Protein AF-A0A6J1QP53-F1 (afdb_monomer_lite)

Organism: NCBI:txid300111

Sequence (333 aa):
GIHPYILDTYQPPIEVSEWYGCRYDCPARYQLRVKLFRNDNKMIDEFLFRDVLEGEKQNQWLKITHVFKNYGPGLRRITFEHSGKDRSFWAGHYGSKMAGACVCVKSPKHMMGQFSATPSSSRVMFDEEDNNGLVLCDKYLPVEVLIEIFCHVDCKTLLRCQLVCKRWKMLMNHVWHKKTEWTLGKPFPWNDKMPWTVYYLACTKKPYERNLVKNHSGDEKSFRHWDISYNGGHRWTVEKPPAGMPELPQTEPLFKDRQTCFATSYEHCTKVQVIILTDEGIHPYILDTYQPPIEVSEWYGCRYDCPARYQLRVKLFRNDNKMIDEFLFRDVL

Radius of gyration: 33.4 Å; chains: 1; bounding box: 61×79×81 Å

InterPro domains:
  IPR001810 F-box domain [PF12937] (141-178)
  IPR001810 F-box domain [PS50181] (141-179)
  IPR001810 F-box domain [SM00256] (141-180)
  IPR007397 F-box associated (FBA) domain [PF04300] (1-105)
  IPR007397 F-box associated (FBA) domain [PF04300] (203-331)
  IPR007397 F-box associated (FBA) domain [PS51114] (1-107)
  IPR007397 F-box associated (FBA) domain [PS51114] (199-333)
  IPR007397 F-box associated (FBA) domain [SM01198] (1-107)
  IPR007397 F-box associated (FBA) domain [SM01198] (196-333)
  IPR008979 Galactose-binding-like domain superfamily [SSF49785] (1-105)
  IPR008979 Galactose-binding-like domain superfamily [SSF49785] (202-327)
  IPR036047 F-box-like domain superfamily [SSF81383] (140-230)
  IPR039752 F-box only protein [PTHR12125] (140-328)

Secondary structure (DSSP, 8-state):
---HHIIIII---EEEEEEEE-BTTB-EEEEEEEEEE-TTS-EEEEEEEEEEE-GGGTTSEEEEEEEE----TT--EEEEEEEEEESS--SSS-S-EEEEEEEEEPPPP--------PPP-S-PPP-SSS-TTTEETTEE--HHHHHHHHHTS-HHHHHHHTTT-HHHHHHHHHHHHHHHHHHHTS-----TT--HHHHHHHHHH--SSS---TTSSSTTSS-TT-EEEEE-TT--EEESSPTTSPPP-TTSTTTTT---EEE--SS-EEEE----TTTTT--HHHHHHT-------------TTS--EEEEEEEEE-TTS-EEEEEEEEEE-

Structure (mmCIF, N/CA/C/O backbone):
data_AF-A0A6J1QP53-F1
#
_entry.id   AF-A0A6J1QP53-F1
#
loop_
_atom_site.group_PDB
_atom_site.id
_atom_site.type_symbol
_atom_site.label_atom_id
_atom_site.label_alt_id
_atom_site.label_comp_id
_atom_site.label_asym_id
_atom_site.label_entity_id
_atom_site.label_seq_id
_atom_site.pdbx_PDB_ins_code
_atom_site.Cartn_x
_atom_site.Cartn_y
_atom_site.Cartn_z
_atom_site.occupancy
_atom_site.B_iso_or_equiv
_atom_site.auth_seq_id
_atom_site.auth_comp_id
_atom_site.auth_asym_id
_atom_site.auth_atom_id
_atom_site.pdbx_PDB_model_num
ATOM 1 N N . GLY A 1 1 ? -17.255 8.459 16.653 1.00 60.94 1 GLY A N 1
ATOM 2 C CA . GLY A 1 1 ? -17.271 8.712 18.113 1.00 60.94 1 GLY A CA 1
ATOM 3 C C . GLY A 1 1 ? -16.834 7.461 18.857 1.00 60.94 1 GLY A C 1
ATOM 4 O O . GLY A 1 1 ? -16.742 6.417 18.227 1.00 60.94 1 GLY A O 1
ATOM 5 N N . ILE A 1 2 ? -16.545 7.545 20.159 1.00 77.44 2 ILE A N 1
ATOM 6 C CA . ILE A 1 2 ? -16.184 6.370 20.977 1.00 77.44 2 ILE A CA 1
ATOM 7 C C . ILE A 1 2 ? -17.445 5.530 21.220 1.00 77.44 2 ILE A C 1
ATOM 9 O O . ILE A 1 2 ? -18.465 6.071 21.643 1.00 77.44 2 ILE A O 1
ATOM 13 N N . HIS A 1 3 ? -17.388 4.225 20.943 1.00 81.62 3 HIS A N 1
ATOM 14 C CA . HIS A 1 3 ? -18.541 3.337 21.103 1.00 81.62 3 HIS A CA 1
ATOM 15 C C . HIS A 1 3 ? -18.950 3.213 22.591 1.00 81.62 3 HIS A C 1
ATOM 17 O O . HIS A 1 3 ? -18.063 3.027 23.431 1.00 81.62 3 HIS A O 1
ATOM 23 N N . PRO A 1 4 ? -20.256 3.247 22.942 1.00 82.94 4 PRO A N 1
ATOM 24 C CA . PRO A 1 4 ? -20.738 3.155 24.327 1.00 82.94 4 PRO A CA 1
ATOM 25 C C . PRO A 1 4 ? -20.169 1.978 25.127 1.00 82.94 4 PRO A C 1
ATOM 27 O O . PRO A 1 4 ? -19.767 2.155 26.270 1.00 82.94 4 PRO A O 1
ATOM 30 N N . TYR A 1 5 ? -20.040 0.808 24.494 1.00 79.81 5 TYR A N 1
ATOM 31 C CA . TYR A 1 5 ? -19.421 -0.381 25.098 1.00 79.81 5 TYR A CA 1
ATOM 32 C C . TYR A 1 5 ? -18.002 -0.118 25.629 1.00 79.81 5 TYR A C 1
ATOM 34 O O . TYR A 1 5 ? -17.637 -0.598 26.695 1.00 79.81 5 TYR A O 1
ATOM 42 N N . ILE A 1 6 ? -17.198 0.683 24.920 1.00 81.75 6 ILE A N 1
ATOM 43 C CA . ILE A 1 6 ? -15.835 0.998 25.364 1.00 81.75 6 ILE A CA 1
ATOM 44 C C . ILE A 1 6 ? -15.878 1.828 26.652 1.00 81.75 6 ILE A C 1
ATOM 46 O O . ILE A 1 6 ? -15.157 1.526 27.603 1.00 81.75 6 ILE A O 1
ATOM 50 N N . LEU A 1 7 ? -16.746 2.845 26.693 1.00 87.69 7 LEU A N 1
ATOM 51 C CA . LEU A 1 7 ? -16.926 3.708 27.863 1.00 87.69 7 LEU A CA 1
ATOM 52 C C . LEU A 1 7 ? -17.508 2.945 29.058 1.00 87.69 7 LEU A C 1
ATOM 54 O O . LEU A 1 7 ? -17.081 3.175 30.183 1.00 87.69 7 LEU A O 1
ATOM 58 N N . ASP A 1 8 ? -18.438 2.021 28.822 1.00 87.44 8 ASP A N 1
ATOM 59 C CA . ASP A 1 8 ? -19.153 1.320 29.889 1.00 87.44 8 ASP A CA 1
ATOM 60 C C . ASP A 1 8 ? -18.352 0.144 30.469 1.00 87.44 8 ASP A C 1
ATOM 62 O O . ASP A 1 8 ? -18.322 -0.048 31.688 1.00 87.44 8 ASP A O 1
ATOM 66 N N . THR A 1 9 ? -17.673 -0.622 29.610 1.00 81.31 9 THR A N 1
ATOM 67 C CA . THR A 1 9 ? -16.974 -1.857 29.994 1.00 81.31 9 THR A CA 1
ATOM 68 C C . THR A 1 9 ? -15.526 -1.611 30.393 1.00 81.31 9 THR A C 1
ATOM 70 O O . THR A 1 9 ? -15.064 -2.158 31.391 1.00 81.31 9 THR A O 1
ATOM 73 N N . TYR A 1 10 ? -14.790 -0.806 29.622 1.00 82.75 10 TYR A N 1
ATOM 74 C CA . TYR A 1 10 ? -13.358 -0.592 29.864 1.00 82.75 10 TYR A CA 1
ATOM 75 C C . TYR A 1 10 ? -13.080 0.669 30.679 1.00 82.75 10 TYR A C 1
ATOM 77 O O . TYR A 1 10 ? -11.992 0.780 31.239 1.00 82.75 10 TYR A O 1
ATOM 85 N N . GLN A 1 11 ? -14.037 1.604 30.726 1.00 88.81 11 GLN A N 1
ATOM 86 C CA . GLN A 1 11 ? -13.966 2.862 31.476 1.00 88.81 11 GLN A CA 1
ATOM 87 C C . GLN A 1 11 ? -12.596 3.561 31.336 1.00 88.81 11 GLN A C 1
ATOM 89 O O . GLN A 1 11 ? -11.907 3.789 32.337 1.00 88.81 11 GLN A O 1
ATOM 94 N N . PRO A 1 12 ? -12.159 3.876 30.093 1.00 90.38 12 PRO A N 1
ATOM 95 C CA . PRO A 1 12 ? -10.869 4.513 29.844 1.00 90.38 12 PRO A CA 1
ATOM 96 C C . PRO A 1 12 ? -10.712 5.795 30.674 1.00 90.38 12 PRO A C 1
ATOM 98 O O . PRO A 1 12 ? -11.677 6.561 30.753 1.00 90.38 12 PRO A O 1
ATOM 101 N N . PRO A 1 13 ? -9.526 6.072 31.254 1.00 93.69 13 PRO A N 1
ATOM 102 C CA . PRO A 1 13 ? -9.298 7.289 32.026 1.00 93.69 13 PRO A CA 1
ATOM 103 C C . PRO A 1 13 ? -9.586 8.549 31.208 1.00 93.69 13 PRO A C 1
ATOM 105 O O . PRO A 1 13 ? -9.189 8.639 30.046 1.00 93.69 13 PRO A O 1
ATOM 108 N N . ILE A 1 14 ? -10.220 9.542 31.827 1.00 95.94 14 ILE A N 1
ATOM 109 C CA . ILE A 1 14 ? -10.536 10.823 31.185 1.00 95.94 14 ILE A CA 1
ATOM 110 C C . ILE A 1 14 ? -9.703 11.898 31.858 1.00 95.94 14 ILE A C 1
ATOM 112 O O . ILE A 1 14 ? -9.978 12.282 32.991 1.00 95.94 14 ILE A O 1
ATOM 116 N N . GLU A 1 15 ? -8.668 12.360 31.167 1.00 97.12 15 GLU A N 1
ATOM 117 C CA . GLU A 1 15 ? -7.826 13.460 31.621 1.00 97.12 15 GLU A CA 1
ATOM 118 C C . GLU A 1 15 ? -8.443 14.792 31.200 1.00 97.12 15 GLU A C 1
ATOM 120 O O . GLU A 1 15 ? -8.805 14.977 30.039 1.00 97.12 15 GLU A O 1
ATOM 125 N N . VAL A 1 16 ? -8.533 15.728 32.136 1.00 98.00 16 VAL A N 1
ATOM 126 C CA . VAL A 1 16 ? -8.936 17.107 31.883 1.00 98.00 16 VAL A CA 1
ATOM 127 C C . VAL A 1 16 ? -7.855 18.060 32.354 1.00 98.00 16 VAL A C 1
ATOM 129 O O . VAL A 1 16 ? -7.220 17.824 33.383 1.00 98.00 16 VAL A O 1
ATOM 132 N N . SER A 1 17 ? -7.628 19.134 31.606 1.00 97.94 17 SER A N 1
ATOM 133 C CA . SER A 1 17 ? -6.640 20.139 31.986 1.00 97.94 17 SER A CA 1
ATOM 134 C C . SER A 1 17 ? -6.938 21.514 31.420 1.00 97.94 17 SER A C 1
ATOM 136 O O . SER A 1 17 ? -7.577 21.622 30.378 1.00 97.94 17 SER A O 1
ATOM 138 N N . GLU A 1 18 ? -6.394 22.546 32.054 1.00 98.31 18 GLU A N 1
ATOM 139 C CA . GLU A 1 18 ? -6.399 23.916 31.544 1.00 98.31 18 GLU A CA 1
ATOM 140 C C . GLU A 1 18 ? -5.192 24.692 32.086 1.00 98.31 18 GLU A C 1
ATOM 142 O O . GLU A 1 18 ? -4.722 24.433 33.197 1.00 98.31 18 GLU A O 1
ATOM 147 N N . TRP A 1 19 ? -4.687 25.637 31.294 1.00 98.38 19 TRP A N 1
ATOM 148 C CA . TRP A 1 19 ? -3.764 26.664 31.761 1.00 98.38 19 TRP A CA 1
ATOM 149 C C . TRP A 1 19 ? -4.539 27.910 32.173 1.00 98.38 19 TRP A C 1
ATOM 151 O O . TRP A 1 19 ? -5.408 28.376 31.438 1.00 98.38 19 TRP A O 1
ATOM 161 N N . TYR A 1 20 ? -4.204 28.476 33.325 1.00 98.38 20 TYR A N 1
ATOM 162 C CA . TYR A 1 20 ? -4.854 29.658 33.873 1.00 98.38 20 TYR A CA 1
ATOM 163 C C . TYR A 1 20 ? -3.831 30.615 34.492 1.00 98.38 20 TYR A C 1
ATOM 165 O O . TYR A 1 20 ? -2.753 30.204 34.910 1.00 98.38 20 TYR A O 1
ATOM 173 N N . GLY A 1 21 ? -4.143 31.905 34.537 1.00 97.44 21 GLY A N 1
ATOM 174 C CA . GLY A 1 21 ? -3.241 32.918 35.084 1.00 97.44 21 GLY A CA 1
ATOM 175 C C . GLY A 1 21 ? -3.914 34.275 35.230 1.00 97.44 21 GLY A C 1
ATOM 176 O O . GLY A 1 21 ? -5.091 34.438 34.913 1.00 97.44 21 GLY A O 1
ATOM 177 N N . CYS A 1 22 ? -3.188 35.271 35.725 1.00 96.94 22 CYS A N 1
ATOM 178 C CA . CYS A 1 22 ? -3.663 36.654 35.778 1.00 96.94 22 CYS A CA 1
ATOM 179 C C . CYS A 1 22 ? -2.511 37.632 35.540 1.00 96.94 22 CYS A C 1
ATOM 181 O O . CYS A 1 22 ? -1.354 37.239 35.376 1.00 96.94 22 CYS A O 1
ATOM 183 N N . ARG A 1 23 ? -2.835 38.922 35.473 1.00 94.75 23 ARG A N 1
ATOM 184 C CA . ARG A 1 23 ? -1.844 39.978 35.259 1.00 94.75 23 ARG A CA 1
ATOM 185 C C . ARG A 1 23 ? -1.051 40.264 36.537 1.00 94.75 23 ARG A C 1
ATOM 187 O O . ARG A 1 23 ? -1.541 40.051 37.645 1.00 94.75 23 ARG A O 1
ATOM 194 N N . TYR A 1 24 ? 0.151 40.813 36.374 1.00 94.06 24 TYR A N 1
ATOM 195 C CA . TYR A 1 24 ? 0.988 41.270 37.492 1.00 94.06 24 TYR A CA 1
ATOM 196 C C . TYR A 1 24 ? 0.319 42.361 38.347 1.00 94.06 24 TYR A C 1
ATOM 198 O O . TYR A 1 24 ? 0.582 42.451 39.538 1.00 94.06 24 TYR A O 1
ATOM 206 N N . ASP A 1 25 ? -0.549 43.179 37.751 1.00 92.38 25 ASP A N 1
ATOM 207 C CA . ASP A 1 25 ? -1.153 44.368 38.362 1.00 92.38 25 ASP A CA 1
ATOM 208 C C . ASP A 1 25 ? -2.601 44.171 38.829 1.00 92.38 25 ASP A C 1
ATOM 210 O O . ASP A 1 25 ? -3.172 45.075 39.431 1.00 92.38 25 ASP A O 1
ATOM 214 N N . CYS A 1 26 ? -3.214 43.010 38.575 1.00 93.00 26 CYS A N 1
ATOM 215 C CA . CYS A 1 26 ? -4.594 42.743 38.973 1.00 93.00 26 CYS A CA 1
ATOM 216 C C . CYS A 1 26 ? -4.764 41.290 39.447 1.00 93.00 26 CYS A C 1
ATOM 218 O O . CYS A 1 26 ? -4.717 40.364 38.626 1.00 93.00 26 CYS A O 1
ATOM 220 N N . PRO A 1 27 ? -4.970 41.068 40.759 1.00 95.81 27 PRO A N 1
ATOM 221 C CA . PRO A 1 27 ? -5.293 39.755 41.289 1.00 95.81 27 PRO A CA 1
ATOM 222 C C . PRO A 1 27 ? -6.636 39.261 40.744 1.00 95.81 27 PRO A C 1
ATOM 224 O O . PRO A 1 27 ? -7.555 40.042 40.486 1.00 95.81 27 PRO A O 1
ATOM 227 N N . ALA A 1 28 ? -6.792 37.947 40.617 1.00 97.00 28 ALA A N 1
ATOM 228 C CA . ALA A 1 28 ? -8.011 37.349 40.077 1.00 97.00 28 ALA A CA 1
ATOM 229 C C . ALA A 1 28 ? -8.418 36.081 40.833 1.00 97.00 28 ALA A C 1
ATOM 231 O O . ALA A 1 28 ? -7.636 35.482 41.567 1.00 97.00 28 ALA A O 1
ATOM 232 N N . ARG A 1 29 ? -9.666 35.660 40.654 1.00 97.25 29 ARG A N 1
ATOM 233 C CA . ARG A 1 29 ? -10.154 34.328 41.013 1.00 97.25 29 ARG A CA 1
ATOM 234 C C . ARG A 1 29 ? -10.327 33.516 39.746 1.00 97.25 29 ARG A C 1
ATOM 236 O O . ARG A 1 29 ? -10.836 34.043 38.761 1.00 97.25 29 ARG A O 1
ATOM 243 N N . TYR A 1 30 ? -9.956 32.248 39.818 1.00 98.06 30 TYR A N 1
ATOM 244 C CA . TYR A 1 30 ? -10.178 31.256 38.779 1.00 98.06 30 TYR A CA 1
ATOM 245 C C . TYR A 1 30 ? -10.959 30.075 39.360 1.00 98.06 30 TYR A C 1
ATOM 247 O O . TYR A 1 30 ? -10.752 29.682 40.511 1.00 98.06 30 TYR A O 1
ATOM 255 N N . GLN A 1 31 ? -11.862 29.507 38.569 1.00 98.38 31 GLN A N 1
ATOM 256 C CA . GLN A 1 31 ? -12.585 28.288 38.902 1.00 98.38 31 GLN A CA 1
ATOM 257 C C . GLN A 1 31 ? -12.684 27.397 37.667 1.00 98.38 31 GLN A C 1
ATOM 259 O O . GLN A 1 31 ? -13.065 27.870 36.599 1.00 98.38 31 GLN A O 1
ATOM 264 N N . LEU A 1 32 ? -12.434 26.102 37.855 1.00 98.44 32 LEU A N 1
ATOM 265 C CA . LEU A 1 32 ? -12.721 25.046 36.890 1.00 98.44 32 LEU A CA 1
ATOM 266 C C . LEU A 1 32 ? -13.683 24.039 37.510 1.00 98.44 32 LEU A C 1
ATOM 268 O O . LEU A 1 32 ? -13.477 23.569 38.626 1.00 98.44 32 LEU A O 1
ATOM 272 N N . ARG A 1 33 ? -14.719 23.678 36.768 1.00 98.50 33 ARG A N 1
ATOM 273 C CA . ARG A 1 33 ? -15.709 22.677 37.132 1.00 98.50 33 ARG A CA 1
ATOM 274 C C . ARG A 1 33 ? -15.921 21.739 35.953 1.00 98.50 33 ARG A C 1
ATOM 276 O O . ARG A 1 33 ? -16.325 22.164 34.875 1.00 98.50 33 ARG A O 1
ATOM 283 N N . VAL A 1 34 ? -15.686 20.451 36.164 1.00 98.44 34 VAL A N 1
ATOM 284 C CA . VAL A 1 34 ? -15.926 19.405 35.170 1.00 98.44 34 VAL A CA 1
ATOM 285 C C . VAL A 1 34 ? -16.891 18.384 35.746 1.00 98.44 34 VAL A C 1
ATOM 287 O O . VAL A 1 34 ? -16.673 17.899 36.849 1.00 98.44 34 VAL A O 1
ATOM 290 N N . LYS A 1 35 ? -17.953 18.043 35.015 1.00 98.06 35 LYS A N 1
ATOM 291 C CA . LYS A 1 35 ? -18.946 17.053 35.457 1.00 98.06 35 LYS A CA 1
ATOM 292 C C . LYS A 1 35 ? -19.160 15.982 34.405 1.00 98.06 35 LYS A C 1
ATOM 294 O O . LYS A 1 35 ? -19.225 16.278 33.211 1.00 98.06 35 LYS A O 1
ATOM 299 N N . LEU A 1 36 ? -19.312 14.751 34.872 1.00 97.44 36 LEU A N 1
ATOM 300 C CA . LEU A 1 36 ? -19.636 13.574 34.081 1.00 97.44 36 LEU A CA 1
ATOM 301 C C . LEU A 1 36 ? -21.139 13.293 34.172 1.00 97.44 36 LEU A C 1
ATOM 303 O O . LEU A 1 36 ? -21.711 13.339 35.258 1.00 97.44 36 LEU A O 1
ATOM 307 N N . PHE A 1 37 ? -21.784 12.980 33.050 1.00 95.94 37 PHE A N 1
ATOM 308 C CA . PHE A 1 37 ? -23.228 12.755 32.976 1.00 95.94 37 PHE A CA 1
ATOM 309 C C . PHE A 1 37 ? -23.596 11.514 32.172 1.00 95.94 37 PHE A C 1
ATOM 311 O O . PHE A 1 37 ? -22.969 11.179 31.160 1.00 95.94 37 PHE A O 1
ATOM 318 N N . ARG A 1 38 ? -24.697 10.895 32.593 1.00 92.81 38 ARG A N 1
ATOM 319 C CA . ARG A 1 38 ? -25.441 9.894 31.833 1.00 92.81 38 ARG A CA 1
ATOM 320 C C . ARG A 1 38 ? -26.326 10.525 30.756 1.00 92.81 38 ARG A C 1
ATOM 322 O O . ARG A 1 38 ? -26.485 11.745 30.697 1.00 92.81 38 ARG A O 1
ATOM 329 N N . ASN A 1 39 ? -26.903 9.680 29.897 1.00 87.25 39 ASN A N 1
ATOM 330 C CA . ASN A 1 39 ? -27.812 10.120 28.829 1.00 87.25 39 ASN A CA 1
ATOM 331 C C . ASN A 1 39 ? -29.103 10.764 29.365 1.00 87.25 39 ASN A C 1
ATOM 333 O O . ASN A 1 39 ? -29.653 11.664 28.747 1.00 87.25 39 ASN A O 1
ATOM 337 N N . ASP A 1 40 ? -29.560 10.321 30.536 1.00 89.06 40 ASP A N 1
ATOM 338 C CA . ASP A 1 40 ? -30.740 10.817 31.257 1.00 89.06 40 ASP A CA 1
ATOM 339 C C . ASP A 1 40 ? -30.464 12.109 32.054 1.00 89.06 40 ASP A C 1
ATOM 341 O O . ASP A 1 40 ? -31.247 12.491 32.919 1.00 89.06 40 ASP A O 1
ATOM 345 N N . ASN A 1 41 ? -29.340 12.786 31.789 1.00 87.31 41 ASN A N 1
ATOM 346 C CA . ASN A 1 41 ? -28.849 13.951 32.530 1.00 87.31 41 ASN A CA 1
ATOM 347 C C . ASN A 1 41 ? -28.492 13.690 34.003 1.00 87.31 41 ASN A C 1
ATOM 349 O O . ASN A 1 41 ? -28.203 14.648 34.724 1.00 87.31 41 ASN A O 1
ATOM 353 N N . LYS A 1 42 ? -28.430 12.434 34.462 1.00 93.06 42 LYS A N 1
ATOM 354 C CA . LYS A 1 42 ? -27.973 12.126 35.820 1.00 93.06 42 LYS A CA 1
ATOM 355 C C . LYS A 1 42 ? -26.458 12.301 35.931 1.00 93.06 42 LYS A C 1
ATOM 357 O O . LYS A 1 42 ? -25.696 11.729 35.148 1.00 93.06 42 LYS A O 1
ATOM 362 N N . MET A 1 43 ? -26.020 13.099 36.903 1.00 95.62 43 MET A N 1
ATOM 363 C CA . MET A 1 43 ? -24.598 13.315 37.181 1.00 95.62 43 MET A CA 1
ATOM 364 C C . MET A 1 43 ? -23.961 12.035 37.738 1.00 95.62 43 MET A C 1
ATOM 366 O O . MET A 1 43 ? -24.559 11.351 38.569 1.00 95.62 43 MET A O 1
ATOM 370 N N . ILE A 1 44 ? -22.764 11.720 37.250 1.00 95.75 44 ILE A N 1
ATOM 371 C CA . ILE A 1 44 ? -21.946 10.570 37.647 1.00 95.75 44 ILE A CA 1
ATOM 372 C C . ILE A 1 44 ? -20.866 11.015 38.633 1.00 95.75 44 ILE A C 1
ATOM 374 O O . ILE A 1 44 ? -20.735 10.421 39.696 1.00 95.75 44 ILE A O 1
ATOM 378 N N . ASP A 1 45 ? -20.108 12.052 38.269 1.00 96.38 45 ASP A N 1
ATOM 379 C CA . ASP A 1 45 ? -18.958 12.541 39.032 1.00 96.38 45 ASP A CA 1
ATOM 380 C C . ASP A 1 45 ? -18.727 14.040 38.759 1.00 96.38 45 ASP A C 1
ATOM 382 O O . ASP A 1 45 ? -19.159 14.559 37.722 1.00 96.38 45 ASP A O 1
ATOM 386 N N . GLU A 1 46 ? -18.051 14.733 39.677 1.00 97.56 46 GLU A N 1
ATOM 387 C CA . GLU A 1 46 ? -17.701 16.153 39.587 1.00 97.56 46 GLU A CA 1
ATOM 388 C C . GLU A 1 46 ? -16.271 16.409 40.078 1.00 97.56 46 GLU A C 1
ATOM 390 O O . GLU A 1 46 ? -15.886 16.046 41.186 1.00 97.56 46 GLU A O 1
ATOM 395 N N . PHE A 1 47 ? -15.517 17.160 39.279 1.00 98.00 47 PHE A N 1
ATOM 396 C CA . PHE A 1 47 ? -14.282 17.805 39.691 1.00 98.00 47 PHE A CA 1
ATOM 397 C C . PHE A 1 47 ? -14.492 19.316 39.778 1.00 98.00 47 PHE A C 1
ATOM 399 O O . PHE A 1 47 ? -14.889 19.948 38.799 1.00 98.00 47 PHE A O 1
ATOM 406 N N . LEU A 1 48 ? -14.199 19.906 40.936 1.00 97.81 48 LEU A N 1
ATOM 407 C CA . LEU A 1 48 ? -14.306 21.342 41.177 1.00 97.81 48 LEU A CA 1
ATOM 408 C C . LEU A 1 48 ? -13.004 21.870 41.775 1.00 97.81 48 LEU A C 1
ATOM 410 O O . LEU A 1 48 ? -12.607 21.488 42.873 1.00 97.81 48 LEU A O 1
ATOM 414 N N . PHE A 1 49 ? -12.378 22.799 41.066 1.00 98.12 49 PHE A N 1
ATOM 415 C CA . PHE A 1 49 ? -11.148 23.464 41.455 1.00 98.12 49 PHE A CA 1
ATOM 416 C C . PHE A 1 49 ? -11.360 24.976 41.505 1.00 98.12 49 PHE A C 1
ATOM 418 O O . PHE A 1 49 ? -12.020 25.554 40.642 1.00 98.12 49 PHE A O 1
ATOM 425 N N . ARG A 1 50 ? -10.800 25.624 42.527 1.00 98.19 50 ARG A N 1
ATOM 426 C CA . ARG A 1 50 ? -10.820 27.078 42.696 1.00 98.19 50 ARG A CA 1
ATOM 427 C C . ARG A 1 50 ? -9.448 27.544 43.124 1.00 98.19 50 ARG A C 1
ATOM 429 O O . ARG A 1 50 ? -8.852 26.937 44.009 1.00 98.19 50 ARG A O 1
ATOM 436 N N . ASP A 1 51 ? -9.003 28.647 42.545 1.00 97.56 51 ASP A N 1
ATOM 437 C CA . ASP A 1 51 ? -7.750 29.274 42.927 1.00 97.56 51 ASP A CA 1
ATOM 438 C C . ASP A 1 51 ? -7.882 30.796 42.989 1.00 97.56 51 ASP A C 1
ATOM 440 O O . ASP A 1 51 ? -8.675 31.422 42.276 1.00 97.56 51 ASP A O 1
ATOM 444 N N . VAL A 1 52 ? -7.085 31.388 43.870 1.00 97.56 52 VAL A N 1
ATOM 445 C CA . VAL A 1 52 ? -6.941 32.829 44.028 1.00 97.56 52 VAL A CA 1
ATOM 446 C C . VAL A 1 52 ? -5.539 33.197 43.560 1.00 97.56 52 VAL A C 1
ATOM 448 O O . VAL A 1 52 ? -4.543 32.772 44.139 1.00 97.56 52 VAL A O 1
ATOM 451 N N . LEU A 1 53 ? -5.474 33.978 42.487 1.00 96.62 53 LEU A N 1
ATOM 452 C CA . LEU A 1 53 ? -4.248 34.404 41.830 1.00 96.62 53 LEU A CA 1
ATOM 453 C C . LEU A 1 53 ? -3.818 35.763 42.391 1.00 96.62 53 LEU A C 1
ATOM 455 O O . LEU A 1 53 ? -4.276 36.805 41.922 1.00 96.62 53 LEU A O 1
ATOM 459 N N . GLU A 1 54 ? -2.989 35.740 43.429 1.00 95.44 54 GLU A N 1
ATOM 460 C CA . GLU A 1 54 ? -2.493 36.919 44.145 1.00 95.44 54 GLU A CA 1
ATOM 461 C C . GLU A 1 54 ? -1.032 36.698 44.567 1.00 95.44 54 GLU A C 1
ATOM 463 O O . GLU A 1 54 ? -0.607 35.555 44.762 1.00 95.44 54 GLU A O 1
ATOM 468 N N . GLY A 1 55 ? -0.257 37.780 44.671 1.00 94.50 55 GLY A N 1
ATOM 469 C CA . GLY A 1 55 ? 1.155 37.716 45.044 1.00 94.50 55 GLY A CA 1
ATOM 470 C C . GLY A 1 55 ? 1.975 36.942 44.014 1.00 94.50 55 GLY A C 1
ATOM 471 O O . GLY A 1 55 ? 1.916 37.227 42.819 1.00 94.50 55 GLY A O 1
ATOM 472 N N . GLU A 1 56 ? 2.704 35.922 44.468 1.00 94.06 56 GLU A N 1
ATOM 473 C CA . GLU A 1 56 ? 3.597 35.121 43.622 1.00 94.06 56 GLU A CA 1
ATOM 474 C C . GLU A 1 56 ? 2.874 34.422 42.465 1.00 94.06 56 GLU A C 1
ATOM 476 O O . GLU A 1 56 ? 3.495 34.137 41.450 1.00 94.06 56 GLU A O 1
ATOM 481 N N . LYS A 1 57 ? 1.558 34.177 42.569 1.00 94.75 57 LYS A N 1
ATOM 482 C CA . LYS A 1 57 ? 0.745 33.557 41.505 1.00 94.75 57 LYS A CA 1
ATOM 483 C C . LYS A 1 57 ? 0.417 34.494 40.339 1.00 94.75 57 LYS A C 1
ATOM 485 O O . LYS A 1 57 ? -0.103 34.039 39.320 1.00 94.75 57 LYS A O 1
ATOM 490 N N . GLN A 1 58 ? 0.676 35.791 40.483 1.00 95.75 58 GLN A N 1
ATOM 491 C CA . GLN A 1 58 ? 0.407 36.770 39.437 1.00 95.75 58 GLN A CA 1
ATOM 492 C C . GLN A 1 58 ? 1.471 36.723 38.339 1.00 95.75 58 GLN A C 1
ATOM 494 O O . GLN A 1 58 ? 2.619 36.365 38.574 1.00 95.75 58 GLN A O 1
ATOM 499 N N . ASN A 1 59 ? 1.087 37.119 37.124 1.00 95.56 59 ASN A N 1
ATOM 500 C CA . ASN A 1 59 ? 1.979 37.178 35.962 1.00 95.56 59 ASN A CA 1
ATOM 501 C C . ASN A 1 59 ? 2.632 35.847 35.561 1.00 95.56 59 ASN A C 1
ATOM 503 O O . ASN A 1 59 ? 3.665 35.839 34.894 1.00 95.56 59 ASN A O 1
ATOM 507 N N . GLN A 1 60 ? 2.025 34.726 35.939 1.00 95.19 60 GLN A N 1
ATOM 508 C CA . GLN A 1 60 ? 2.454 33.401 35.518 1.00 95.19 60 GLN A CA 1
ATOM 509 C C . GLN A 1 60 ? 1.274 32.549 35.052 1.00 95.19 60 GLN A C 1
ATOM 511 O O . GLN A 1 60 ? 0.121 32.786 35.420 1.00 95.19 60 GLN A O 1
ATOM 516 N N . TRP A 1 61 ? 1.584 31.556 34.220 1.00 97.62 61 TRP A N 1
ATOM 517 C CA . TRP A 1 61 ? 0.648 30.520 33.806 1.00 97.62 61 TRP A CA 1
ATOM 518 C C . TRP A 1 61 ? 0.786 29.310 34.725 1.00 97.62 61 TRP A C 1
ATOM 520 O O . TRP A 1 61 ? 1.847 28.698 34.813 1.00 97.62 61 TRP A O 1
ATOM 530 N N . LEU A 1 62 ? -0.311 28.944 35.371 1.00 97.38 62 LEU A N 1
ATOM 531 C CA . LEU A 1 62 ? -0.461 27.733 36.161 1.00 97.38 62 LEU A CA 1
ATOM 532 C C . LEU A 1 62 ? -1.246 26.705 35.348 1.00 97.38 62 LEU A C 1
ATOM 534 O O . LEU A 1 62 ? -2.064 27.068 34.504 1.00 97.38 62 LEU A O 1
ATOM 538 N N . LYS A 1 63 ? -1.019 25.416 35.600 1.00 97.88 63 LYS A N 1
ATOM 539 C CA . LYS A 1 63 ? -1.758 24.334 34.942 1.00 97.88 63 LYS A CA 1
ATOM 540 C C . LYS A 1 63 ? -2.529 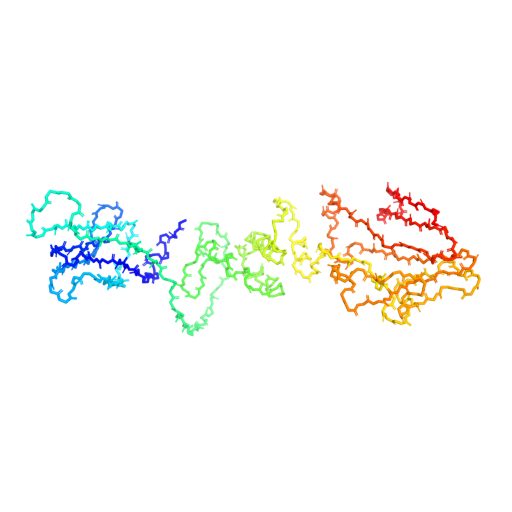23.528 35.971 1.00 97.88 63 LYS A C 1
ATOM 542 O O . LYS A 1 63 ? -1.937 23.014 36.916 1.00 97.88 63 LYS A O 1
ATOM 547 N N . ILE A 1 64 ? -3.827 23.357 35.747 1.00 97.62 64 ILE A N 1
ATOM 548 C CA . ILE A 1 64 ? -4.644 22.392 36.481 1.00 97.62 64 ILE A CA 1
ATOM 549 C C . ILE A 1 64 ? -4.823 21.132 35.637 1.00 97.62 64 ILE A C 1
ATOM 551 O O . ILE A 1 64 ? -5.021 21.208 34.424 1.00 97.62 64 ILE A O 1
ATOM 555 N N . THR A 1 65 ? -4.739 19.966 36.276 1.00 97.25 65 THR A N 1
ATOM 556 C CA . THR A 1 65 ? -4.993 18.664 35.647 1.00 97.25 65 THR A CA 1
ATOM 557 C C . THR A 1 65 ? -5.799 17.779 36.591 1.00 97.25 65 THR A C 1
ATOM 559 O O . THR A 1 65 ? -5.580 17.816 37.802 1.00 97.25 65 THR A O 1
ATOM 562 N N . HIS A 1 66 ? -6.706 16.974 36.049 1.00 97.56 66 HIS A N 1
ATOM 563 C CA . HIS A 1 66 ? -7.459 15.967 36.790 1.00 97.56 66 HIS A CA 1
ATOM 564 C C . HIS A 1 66 ? -7.726 14.747 35.903 1.00 97.56 66 HIS A C 1
ATOM 566 O O . HIS A 1 66 ? -7.775 14.869 34.682 1.00 97.56 66 HIS A O 1
ATOM 572 N N . VAL A 1 67 ? -7.884 13.562 36.499 1.00 96.81 67 VAL A N 1
ATOM 573 C CA . VAL A 1 67 ? -8.165 12.327 35.756 1.00 96.81 67 VAL A CA 1
ATOM 574 C C . VAL A 1 67 ? -9.321 11.582 36.408 1.00 96.81 67 VAL A C 1
ATOM 576 O O . VAL A 1 67 ? -9.159 11.042 37.500 1.00 96.81 67 VAL A O 1
ATOM 579 N N . PHE A 1 68 ? -10.440 11.467 35.696 1.00 96.62 68 PH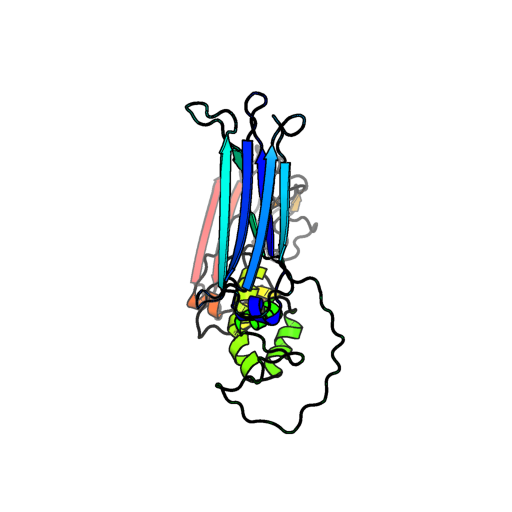E A N 1
ATOM 580 C CA . PHE A 1 68 ? -11.542 10.597 36.095 1.00 96.62 68 PHE A CA 1
ATOM 581 C C . PHE A 1 68 ? -11.209 9.144 35.747 1.00 96.62 68 PHE A C 1
ATOM 583 O O . PHE A 1 68 ? -10.784 8.838 34.627 1.00 96.62 68 PHE A O 1
ATOM 590 N N . LYS A 1 69 ? -11.409 8.238 36.702 1.00 93.19 69 LYS A N 1
ATOM 591 C CA . LYS A 1 69 ? -11.230 6.787 36.550 1.00 93.19 69 LYS A CA 1
ATOM 592 C C . LYS A 1 69 ? -12.374 6.081 37.259 1.00 93.19 69 LYS A C 1
ATOM 594 O O . LYS A 1 69 ? -12.898 6.620 38.224 1.00 93.19 69 LYS A O 1
ATOM 599 N N . ASN A 1 70 ? -12.709 4.869 36.819 1.00 90.50 70 ASN A N 1
ATOM 600 C CA . ASN A 1 70 ? -13.725 4.032 37.468 1.00 90.50 70 ASN A CA 1
ATOM 601 C C . ASN A 1 70 ? -15.074 4.759 37.660 1.00 90.50 70 ASN A C 1
ATOM 603 O O . ASN A 1 70 ? -15.734 4.594 38.682 1.00 90.50 70 ASN A O 1
ATOM 607 N N . TYR A 1 71 ? -15.473 5.580 36.683 1.00 92.75 71 TYR A N 1
ATOM 608 C CA . TYR A 1 71 ? -16.695 6.393 36.736 1.00 92.75 71 TYR A CA 1
ATOM 609 C C . TYR A 1 71 ? -17.987 5.568 36.579 1.00 92.75 71 TYR A C 1
ATOM 611 O O . TYR A 1 71 ? -19.088 6.101 36.681 1.00 92.75 71 TYR A O 1
ATOM 619 N N . GLY A 1 72 ? -17.884 4.261 36.342 1.00 90.62 72 GLY A N 1
ATOM 620 C CA . GLY A 1 72 ? -19.020 3.369 36.146 1.00 90.62 72 GLY A CA 1
ATOM 621 C C . GLY A 1 72 ? -19.656 3.484 34.754 1.00 90.62 72 GLY A C 1
ATOM 622 O O . GLY A 1 72 ? -19.361 4.398 33.983 1.00 90.62 72 GLY A O 1
ATOM 623 N N . PRO A 1 73 ? -20.548 2.549 34.397 1.00 90.38 73 PRO A N 1
ATOM 624 C CA . PRO A 1 73 ? -21.201 2.564 33.098 1.00 90.38 73 PRO A CA 1
ATOM 625 C C . PRO A 1 73 ? -22.198 3.721 32.966 1.00 90.38 73 PRO A C 1
ATOM 627 O O . PRO A 1 73 ? -22.777 4.212 33.943 1.00 90.38 73 PRO A O 1
ATOM 630 N N . GLY A 1 74 ? -22.452 4.104 31.718 1.00 92.62 74 GLY A N 1
ATOM 631 C CA . GLY A 1 74 ? -23.476 5.063 31.331 1.00 92.62 74 GLY A CA 1
ATOM 632 C C . GLY A 1 74 ? -22.958 6.467 31.041 1.00 92.62 74 GLY A C 1
ATOM 633 O O . GLY A 1 74 ? -23.779 7.328 30.751 1.00 92.62 74 GLY A O 1
ATOM 634 N N . LEU A 1 75 ? -21.647 6.727 31.079 1.00 94.62 75 LEU A N 1
ATOM 635 C CA . LEU A 1 75 ? -21.090 8.036 30.720 1.00 94.62 75 LEU A CA 1
ATOM 636 C C . LEU A 1 75 ? -21.393 8.387 29.257 1.00 94.62 75 LEU A C 1
ATOM 638 O O . LEU A 1 75 ? -20.986 7.665 28.347 1.00 94.62 75 LEU A O 1
ATOM 642 N N . ARG A 1 76 ? -22.076 9.512 29.018 1.00 94.12 76 ARG A N 1
ATOM 643 C CA . ARG A 1 76 ? -22.420 9.996 27.666 1.00 94.12 76 ARG A CA 1
ATOM 644 C C . ARG A 1 76 ? -22.092 11.462 27.422 1.00 94.12 76 ARG A C 1
ATOM 646 O O . ARG A 1 76 ? -21.919 11.846 26.270 1.00 94.12 76 ARG A O 1
ATOM 653 N N . ARG A 1 77 ? -21.987 12.278 28.472 1.00 94.62 77 ARG A N 1
ATOM 654 C CA . ARG A 1 77 ? -21.703 13.709 28.335 1.00 94.62 77 ARG A CA 1
ATOM 655 C C . ARG A 1 77 ? -20.738 14.192 29.408 1.00 94.62 77 ARG A C 1
ATOM 657 O O . ARG A 1 77 ? -20.781 13.736 30.545 1.00 94.62 77 ARG A O 1
ATOM 664 N N . ILE A 1 78 ? -19.900 15.150 29.029 1.00 96.69 78 ILE A N 1
ATOM 665 C CA . ILE A 1 78 ? -18.998 15.875 29.921 1.00 96.69 78 ILE A CA 1
ATOM 666 C C . ILE A 1 78 ? -19.339 17.357 29.797 1.00 96.69 78 ILE A C 1
ATOM 668 O O . ILE A 1 78 ? -19.496 17.852 28.683 1.00 96.69 78 ILE A O 1
ATOM 672 N N . THR A 1 79 ? -19.461 18.064 30.916 1.00 97.50 79 THR A N 1
ATOM 673 C CA . THR A 1 79 ? -19.505 19.533 30.915 1.00 97.50 79 THR A CA 1
ATOM 674 C C . THR A 1 79 ? -18.186 20.066 31.440 1.00 97.50 79 THR A C 1
ATOM 676 O O . THR A 1 79 ? -17.744 19.621 32.497 1.00 97.50 79 THR A O 1
ATOM 679 N N . PHE A 1 80 ? -17.593 21.019 30.729 1.00 98.19 80 PHE A N 1
ATOM 680 C CA . PHE A 1 80 ? -16.363 21.704 31.113 1.00 98.19 80 PHE A CA 1
ATOM 681 C C . PHE A 1 80 ? -16.687 23.190 31.290 1.00 98.19 80 PHE A C 1
ATOM 683 O O . PHE A 1 80 ? -16.993 23.878 30.322 1.00 98.19 80 PHE A O 1
ATOM 690 N N . GLU A 1 81 ? -16.682 23.664 32.531 1.00 98.12 81 GLU A N 1
ATOM 691 C CA . GLU A 1 81 ? -17.061 25.023 32.914 1.00 98.12 81 GLU A CA 1
ATOM 692 C C . GLU A 1 81 ? -15.868 25.690 33.596 1.00 98.12 81 GLU A C 1
ATOM 694 O O . GLU A 1 81 ? -15.475 25.300 34.693 1.00 98.12 81 GLU A O 1
ATOM 699 N N . HIS A 1 82 ? -15.304 26.716 32.968 1.00 96.75 82 HIS A N 1
ATOM 700 C CA . HIS A 1 82 ? -14.337 27.599 33.610 1.00 96.75 82 HIS A CA 1
ATOM 701 C C . HIS A 1 82 ? -14.957 28.966 33.898 1.00 96.75 82 HIS A C 1
ATOM 703 O O . HIS A 1 82 ? -15.897 29.403 33.237 1.00 96.75 82 HIS A O 1
ATOM 709 N N . SER A 1 83 ? -14.460 29.661 34.910 1.00 97.00 83 SER A N 1
ATOM 710 C CA . SER A 1 83 ? -14.889 31.027 35.193 1.00 97.00 83 SER A CA 1
ATOM 711 C C . SER A 1 83 ? -13.790 31.808 35.886 1.00 97.00 83 SER A C 1
ATOM 713 O O . SER A 1 83 ? -12.900 31.252 36.532 1.00 97.00 83 SER A O 1
ATOM 715 N N . GLY A 1 84 ? -13.867 33.121 35.715 1.00 96.12 84 GLY A N 1
ATOM 716 C CA . GLY A 1 84 ? -12.882 34.064 36.193 1.00 96.12 84 GLY A CA 1
ATOM 717 C C . GLY A 1 84 ? -13.537 35.320 36.725 1.00 96.12 84 GLY A C 1
ATOM 718 O O . GLY A 1 84 ? -14.596 35.722 36.245 1.00 96.12 84 GLY A O 1
ATOM 719 N N . LYS A 1 85 ? -12.902 35.957 37.705 1.00 95.38 85 LYS A N 1
ATOM 720 C CA . LYS A 1 85 ? -13.299 37.291 38.163 1.00 95.38 85 LYS A CA 1
ATOM 721 C C . LYS A 1 85 ? -12.073 38.067 38.614 1.00 95.38 85 LYS A C 1
ATOM 723 O O . LYS A 1 85 ? -11.262 37.528 39.365 1.00 95.38 85 LYS A O 1
ATOM 728 N N . ASP A 1 86 ? -11.927 39.305 38.167 1.00 95.44 86 ASP A N 1
ATOM 729 C CA . ASP A 1 86 ? -10.917 40.202 38.718 1.00 95.44 86 ASP A CA 1
ATOM 730 C C . ASP A 1 86 ? -11.248 40.547 40.179 1.00 95.44 86 ASP A C 1
ATOM 732 O O . ASP A 1 86 ? -12.393 40.435 40.630 1.00 95.44 86 ASP A O 1
ATOM 736 N N . ARG A 1 87 ? -10.229 40.912 40.955 1.00 93.19 87 ARG A N 1
ATOM 737 C CA . ARG A 1 87 ? -10.403 41.287 42.365 1.00 93.19 87 ARG A CA 1
ATOM 738 C C . ARG A 1 87 ? -10.306 42.788 42.611 1.00 93.19 87 ARG A C 1
ATOM 740 O O . ARG A 1 87 ? -10.681 43.217 43.698 1.00 93.19 87 ARG A O 1
ATOM 747 N N . SER A 1 88 ? -9.848 43.555 41.623 1.00 89.75 88 SER A N 1
ATOM 748 C CA . SER A 1 88 ? -9.705 45.014 41.714 1.00 89.75 88 SER A CA 1
ATOM 749 C C . SER A 1 88 ? -10.928 45.787 41.203 1.00 89.75 88 SER A C 1
ATOM 751 O O . SER A 1 88 ? -10.995 46.997 41.396 1.00 89.75 88 SER A O 1
ATOM 753 N N . PHE A 1 89 ? -11.901 45.105 40.589 1.00 88.38 89 PHE A N 1
ATOM 754 C CA . PHE A 1 89 ? -13.125 45.667 40.003 1.00 88.38 89 PHE A CA 1
ATOM 755 C C . PHE A 1 89 ? -12.846 46.733 38.936 1.00 88.38 89 PHE A C 1
ATOM 757 O O . PHE A 1 89 ? -13.547 47.740 38.833 1.00 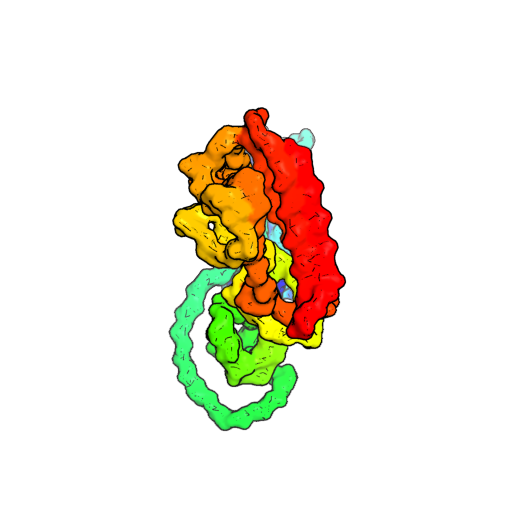88.38 89 PHE A O 1
ATOM 764 N N . TRP A 1 90 ? -11.789 46.526 38.151 1.00 87.12 90 TRP A N 1
ATOM 765 C CA . TRP A 1 90 ? -11.370 47.472 37.120 1.00 87.12 90 TRP A CA 1
ATOM 766 C C . TRP A 1 90 ? -12.200 47.304 35.851 1.00 87.12 90 TRP A C 1
ATOM 768 O O . TRP A 1 90 ? -12.418 46.191 35.373 1.00 87.12 90 TRP A O 1
ATOM 778 N N . ALA A 1 91 ? -12.628 48.425 35.269 1.00 87.12 91 ALA A N 1
ATOM 779 C CA . ALA A 1 91 ? -13.346 48.423 34.002 1.00 87.12 91 ALA A CA 1
ATOM 780 C C . ALA A 1 91 ? -12.451 47.871 32.878 1.00 87.12 91 ALA A C 1
ATOM 782 O O . ALA A 1 91 ? -11.419 48.458 32.567 1.00 87.12 91 ALA A O 1
ATOM 783 N N . GLY A 1 92 ? -12.849 46.749 32.267 1.00 91.00 92 GLY A N 1
ATOM 784 C CA . GLY A 1 92 ? -12.142 46.094 31.160 1.00 91.00 92 GLY A CA 1
ATOM 785 C C . GLY A 1 92 ? -11.958 44.586 31.369 1.00 91.00 92 GLY A C 1
ATOM 786 O O . GLY A 1 92 ? -12.686 43.953 32.128 1.00 91.00 92 GLY A O 1
ATOM 787 N N . HIS A 1 93 ? -10.970 43.990 30.693 1.00 90.81 93 HIS A N 1
ATOM 788 C CA . HIS A 1 93 ? -10.713 42.539 30.704 1.00 90.81 93 HIS A CA 1
ATOM 789 C C . HIS A 1 93 ? -9.547 42.160 31.636 1.00 90.81 93 HIS A C 1
ATOM 791 O O . HIS A 1 93 ? -8.506 41.672 31.192 1.00 90.81 93 HIS A O 1
ATOM 797 N N . TYR A 1 94 ? -9.707 42.419 32.936 1.00 91.94 94 TYR A N 1
ATOM 798 C CA . TYR A 1 94 ? -8.646 42.253 33.945 1.00 91.94 94 TYR A CA 1
ATOM 799 C C . TYR A 1 94 ? -8.758 40.977 34.796 1.00 91.94 94 TYR A C 1
ATOM 801 O O . TYR A 1 94 ? -7.930 40.761 35.678 1.00 91.94 94 TYR A O 1
ATOM 809 N N . GLY A 1 95 ? -9.764 40.134 34.543 1.00 94.44 95 GLY A N 1
ATOM 810 C CA . GLY A 1 95 ? -9.968 38.876 35.266 1.00 94.44 95 GLY A CA 1
ATOM 811 C C . GLY A 1 95 ? -8.903 37.815 34.984 1.00 94.44 95 GLY A C 1
ATOM 812 O O . GLY A 1 95 ? -7.883 38.066 34.336 1.00 94.44 95 GLY A O 1
ATOM 813 N N . SER A 1 96 ? -9.147 36.594 35.467 1.00 96.44 96 SER A N 1
ATOM 814 C CA . SER A 1 96 ? -8.276 35.468 35.133 1.00 96.44 96 SER A CA 1
ATOM 815 C C . SER A 1 96 ? -8.283 35.216 33.625 1.00 96.44 96 SER A C 1
ATOM 817 O O . SER A 1 96 ? -9.298 35.387 32.951 1.00 96.44 96 SER A O 1
ATOM 819 N N . LYS A 1 97 ? -7.141 34.781 33.110 1.00 97.00 97 LYS A N 1
ATOM 820 C CA . LYS A 1 97 ? -6.930 34.335 31.737 1.00 97.00 97 LYS A CA 1
ATOM 821 C C . LYS A 1 97 ? -6.903 32.813 31.721 1.00 97.00 97 LYS A C 1
ATOM 823 O O . LYS A 1 97 ? -6.373 32.212 32.653 1.00 97.00 97 LYS A O 1
ATOM 828 N N . MET A 1 98 ? -7.437 32.210 30.665 1.00 97.25 98 MET A N 1
ATOM 829 C CA . MET A 1 98 ? -7.526 30.760 30.497 1.00 97.25 98 MET A CA 1
ATOM 830 C C . MET A 1 98 ? -7.108 30.372 29.079 1.00 97.25 98 MET A C 1
ATOM 832 O O . MET A 1 98 ? -7.422 31.090 28.129 1.00 97.25 98 MET A O 1
ATOM 836 N N . ALA A 1 99 ? -6.397 29.257 28.929 1.00 96.88 99 ALA A N 1
ATOM 837 C CA . ALA A 1 99 ? -5.972 28.727 27.639 1.00 96.88 99 ALA A CA 1
ATOM 838 C C . ALA A 1 99 ? -5.765 27.207 27.699 1.00 96.88 99 ALA A C 1
ATOM 840 O O . ALA A 1 99 ? -5.419 26.641 28.733 1.00 96.88 99 ALA A O 1
ATOM 841 N N . GLY A 1 100 ? -5.929 26.528 26.563 1.00 96.94 100 GLY A N 1
ATOM 842 C CA . GLY A 1 100 ? -5.618 25.099 26.463 1.00 96.94 100 GLY A CA 1
ATOM 843 C C . GLY A 1 100 ? -6.549 24.186 27.268 1.00 96.94 100 GLY A C 1
ATOM 844 O O . GLY A 1 100 ? -6.084 23.169 27.785 1.00 96.94 100 GLY A O 1
ATOM 845 N N . ALA A 1 101 ? -7.836 24.540 27.375 1.00 97.62 101 ALA A N 1
ATOM 846 C CA . ALA A 1 101 ? -8.871 23.638 27.877 1.00 97.62 101 ALA A CA 1
ATOM 847 C C . ALA A 1 101 ? -8.834 22.312 27.100 1.00 97.62 101 ALA A C 1
ATOM 849 O O . ALA A 1 101 ? -8.877 22.295 25.869 1.00 97.62 101 ALA A O 1
ATOM 850 N N . CYS A 1 102 ? -8.724 21.200 27.819 1.00 97.25 102 CYS A N 1
ATOM 851 C CA . CYS A 1 102 ? -8.529 19.879 27.239 1.00 97.25 102 CYS A CA 1
ATOM 852 C C . CYS A 1 102 ? -9.385 18.846 27.965 1.00 97.25 102 CYS A C 1
ATOM 854 O O . CYS A 1 102 ? -9.424 18.814 29.196 1.00 97.25 102 CYS A O 1
ATOM 856 N N . VAL A 1 103 ? -10.016 17.973 27.183 1.00 97.31 103 VAL A N 1
ATOM 857 C CA . VAL A 1 103 ? -10.612 16.716 27.633 1.00 97.31 103 VAL A CA 1
ATOM 858 C C . VAL A 1 103 ? -10.043 15.615 26.746 1.00 97.31 103 VAL A C 1
ATOM 860 O O . VAL A 1 103 ? -10.211 15.637 25.529 1.00 97.31 103 VAL A O 1
ATOM 863 N N . CYS A 1 104 ? -9.351 14.656 27.347 1.00 95.25 104 CYS A N 1
ATOM 864 C CA . CYS A 1 104 ? -8.633 13.601 26.650 1.00 95.25 104 CYS A CA 1
ATOM 865 C C . CYS A 1 104 ? -9.019 12.237 27.227 1.00 95.25 104 CYS A C 1
ATOM 867 O O . CYS A 1 104 ? -8.689 11.915 28.368 1.00 95.25 104 CYS A O 1
ATOM 869 N N . VAL A 1 105 ? -9.693 11.411 26.423 1.00 93.44 105 VAL A N 1
ATOM 870 C CA . VAL A 1 105 ? -9.969 10.011 26.768 1.00 93.44 105 VAL A CA 1
ATOM 871 C C . VAL A 1 105 ? -8.727 9.182 26.439 1.00 93.44 105 VAL A C 1
ATOM 873 O O . VAL A 1 105 ? -8.320 9.099 25.281 1.00 93.44 105 VAL A O 1
ATOM 876 N N . LYS A 1 106 ? -8.091 8.597 27.456 1.00 88.50 106 LYS A N 1
ATOM 877 C CA . LYS A 1 106 ? -6.861 7.811 27.303 1.00 88.50 106 LYS A CA 1
ATOM 878 C C . LYS A 1 106 ? -7.174 6.375 26.916 1.00 88.50 106 LYS A C 1
ATOM 880 O O . LYS A 1 106 ? -8.089 5.769 27.463 1.00 88.50 106 LYS A O 1
ATOM 885 N N . SER A 1 107 ? -6.351 5.790 26.051 1.00 76.19 107 SER A N 1
ATOM 886 C CA . SER A 1 107 ? -6.431 4.359 25.758 1.00 76.19 107 SER A CA 1
ATOM 887 C C . SER A 1 107 ? -6.266 3.531 27.043 1.00 76.19 107 SER A C 1
ATOM 889 O O . SER A 1 107 ? -5.371 3.833 27.844 1.00 76.19 107 SER A O 1
ATOM 891 N N . PRO A 1 108 ? -7.084 2.482 27.258 1.00 65.56 108 PRO A N 1
ATOM 892 C CA . PRO A 1 108 ? -6.885 1.552 28.363 1.00 65.56 108 PRO A CA 1
ATOM 893 C C . PRO A 1 108 ? -5.468 0.968 28.300 1.00 65.56 108 PRO A C 1
ATOM 895 O O . PRO A 1 108 ? -5.047 0.463 27.258 1.00 65.56 108 PRO A O 1
ATOM 898 N N . LYS A 1 109 ? -4.705 1.047 29.397 1.00 55.28 109 LYS A N 1
ATOM 899 C CA . LYS A 1 109 ? -3.401 0.373 29.473 1.00 55.28 109 LYS A CA 1
ATOM 900 C C . LYS A 1 109 ? -3.611 -1.138 29.619 1.00 55.28 109 LYS A C 1
ATOM 902 O O . LYS A 1 109 ? -4.570 -1.580 30.243 1.00 55.28 109 LYS A O 1
ATOM 907 N N . HIS A 1 110 ? -2.707 -1.892 28.999 1.00 45.72 110 HIS A N 1
ATOM 908 C CA . HIS A 1 110 ? -2.677 -3.348 28.851 1.00 45.72 110 HIS A CA 1
ATOM 909 C C . HIS A 1 110 ? -3.209 -4.120 30.077 1.00 45.72 110 HIS A C 1
ATOM 911 O O . HIS A 1 110 ? -2.579 -4.129 31.130 1.00 45.72 110 HIS A O 1
ATOM 917 N N . MET A 1 111 ? -4.341 -4.812 29.921 1.00 45.38 111 MET A N 1
ATOM 918 C CA . MET A 1 111 ? -4.737 -5.913 30.802 1.00 45.38 111 MET A CA 1
ATOM 919 C C . MET A 1 111 ? -4.505 -7.220 30.039 1.00 45.38 111 MET A C 1
ATOM 921 O O . MET A 1 111 ? -5.404 -7.708 29.358 1.00 45.38 111 MET A O 1
ATOM 925 N N . MET A 1 112 ? -3.284 -7.761 30.103 1.00 39.88 112 MET A N 1
ATOM 926 C CA . MET A 1 112 ? -3.039 -9.149 29.700 1.00 39.88 112 MET A CA 1
ATOM 927 C C . MET A 1 112 ? -3.609 -10.057 30.792 1.00 39.88 112 MET A C 1
ATOM 929 O O . MET A 1 112 ? -2.989 -10.254 31.833 1.00 39.88 112 MET A O 1
ATOM 933 N N . GLY A 1 113 ? -4.810 -10.585 30.566 1.00 44.22 113 GLY A N 1
ATOM 934 C CA . GLY A 1 113 ? -5.257 -11.791 31.253 1.00 44.22 113 GLY A CA 1
ATOM 935 C C . GLY A 1 113 ? -4.657 -13.003 30.547 1.00 44.22 113 GLY A C 1
ATOM 936 O O . GLY A 1 113 ? -4.716 -13.089 29.322 1.00 44.22 113 GLY A O 1
ATOM 937 N N . GLN A 1 114 ? -4.064 -13.930 31.299 1.00 36.00 114 GLN A N 1
ATOM 938 C CA . GLN A 1 114 ? -3.861 -15.290 30.806 1.00 36.00 114 GLN A CA 1
ATOM 939 C C . GLN A 1 114 ? -5.241 -15.942 30.712 1.00 36.00 114 GLN A C 1
ATOM 941 O O . GLN A 1 114 ? -5.945 -16.041 31.714 1.00 36.00 114 GLN A O 1
ATOM 946 N N . PHE A 1 115 ? -5.645 -16.341 29.509 1.00 45.50 115 PHE A N 1
ATOM 947 C CA . PHE A 1 115 ? -6.934 -16.983 29.284 1.00 45.50 115 PHE A CA 1
ATOM 948 C C . PHE A 1 115 ? -6.735 -18.493 29.173 1.00 45.50 115 PHE A C 1
ATOM 950 O O . PHE A 1 115 ? -6.068 -18.977 28.257 1.00 45.50 115 PHE A O 1
ATOM 957 N N . SER A 1 116 ? -7.305 -19.240 30.116 1.00 38.47 116 SER A N 1
ATOM 958 C CA . SER A 1 116 ? -7.458 -20.688 30.029 1.00 38.47 116 SER A CA 1
ATOM 959 C C . SER A 1 116 ? -8.675 -21.002 29.160 1.00 38.47 116 SER A C 1
ATOM 961 O O . SER A 1 116 ? -9.813 -20.733 29.533 1.00 38.47 116 SER A O 1
ATOM 963 N N . ALA A 1 117 ? -8.445 -21.565 27.974 1.00 42.56 117 ALA A N 1
ATOM 964 C CA . ALA A 1 117 ? -9.530 -22.025 27.118 1.00 42.56 117 ALA A CA 1
ATOM 965 C C . ALA A 1 117 ? -10.173 -23.280 27.731 1.00 42.56 117 ALA A C 1
ATOM 967 O O . ALA A 1 117 ? -9.534 -24.328 27.826 1.00 42.56 117 ALA A O 1
ATOM 968 N N . THR A 1 118 ? -11.437 -23.184 28.143 1.00 45.12 118 THR A N 1
ATOM 969 C CA . THR A 1 118 ? -12.268 -24.360 28.426 1.00 45.12 118 THR A CA 1
ATOM 970 C C . THR A 1 118 ? -12.790 -24.916 27.095 1.00 45.12 118 THR A C 1
ATOM 972 O O . THR A 1 118 ? -13.254 -24.139 26.257 1.00 45.12 118 THR A O 1
ATOM 975 N N . PRO A 1 119 ? -12.717 -26.234 26.840 1.00 45.38 119 PRO A N 1
ATOM 976 C CA . PRO A 1 119 ? -13.256 -26.809 25.612 1.00 45.38 119 PRO A CA 1
ATOM 977 C C . PRO A 1 119 ? -14.776 -26.619 25.571 1.00 45.38 119 PRO A C 1
ATOM 979 O O . PRO A 1 119 ? -15.478 -27.035 26.491 1.00 45.38 119 PRO A O 1
ATOM 982 N N . SER A 1 120 ? -15.284 -25.996 24.509 1.00 53.12 120 SER A N 1
ATOM 983 C CA . SER A 1 120 ? -16.725 -25.876 24.274 1.00 53.12 120 SER A CA 1
ATOM 984 C C . SER A 1 120 ? -17.310 -27.177 23.708 1.00 53.12 120 SER A C 1
ATOM 986 O O . SER A 1 120 ? -16.656 -27.895 22.950 1.00 53.12 120 SER A O 1
ATOM 988 N N . SER A 1 121 ? -18.547 -27.451 24.127 1.00 57.31 121 SER A N 1
ATOM 989 C CA . SER A 1 121 ? -19.395 -28.617 23.847 1.00 57.31 121 SER A CA 1
ATOM 990 C C . SER A 1 121 ? -19.870 -28.710 22.377 1.00 57.31 121 SER A C 1
ATOM 992 O O . SER A 1 121 ? -19.496 -27.907 21.526 1.00 57.31 121 SER A O 1
ATOM 994 N N . SER A 1 122 ? -20.684 -29.735 22.087 1.00 63.09 122 SER A N 1
ATOM 995 C CA . SER A 1 122 ? -21.277 -30.159 20.806 1.00 63.09 122 SER A CA 1
ATOM 996 C C . SER A 1 122 ? -21.591 -29.047 19.793 1.00 63.09 122 SER A C 1
ATOM 998 O O . SER A 1 122 ? -22.062 -27.976 20.162 1.00 63.09 122 SER A O 1
ATOM 1000 N N . ARG A 1 123 ? -21.423 -29.351 18.492 1.00 67.50 123 ARG A N 1
ATOM 1001 C CA . ARG A 1 123 ? -21.727 -28.447 17.364 1.00 67.50 123 ARG A CA 1
ATOM 1002 C C . ARG A 1 123 ? -23.081 -27.745 17.537 1.00 67.50 123 ARG A C 1
ATOM 1004 O O . ARG A 1 123 ? -24.116 -28.403 17.545 1.00 67.50 123 ARG A O 1
ATOM 1011 N N . VAL A 1 124 ? -23.053 -26.416 17.593 1.00 74.56 124 VAL A N 1
ATOM 1012 C CA . VAL A 1 124 ? -24.242 -25.553 17.645 1.00 74.56 124 VAL A CA 1
ATOM 1013 C C . VAL A 1 124 ? -24.579 -25.071 16.231 1.00 74.56 124 VAL A C 1
ATOM 1015 O O . VAL A 1 124 ? -23.677 -24.791 15.433 1.00 74.56 124 VAL A O 1
ATOM 1018 N N . MET A 1 125 ? -25.869 -24.995 15.896 1.00 78.44 125 MET A N 1
ATOM 1019 C CA . MET A 1 125 ? -26.317 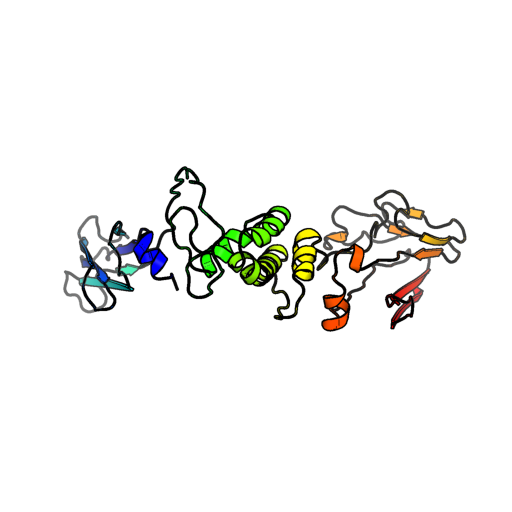-24.400 14.634 1.00 78.44 125 MET A CA 1
ATOM 1020 C C . MET A 1 125 ? -25.998 -22.903 14.612 1.00 78.44 125 MET A C 1
ATOM 1022 O O . MET A 1 125 ? -25.989 -22.242 15.642 1.00 78.44 125 MET A O 1
ATOM 1026 N N . PHE A 1 126 ? -25.684 -22.376 13.430 1.00 81.75 126 PHE A N 1
ATOM 1027 C CA . PHE A 1 126 ? -25.415 -20.947 13.287 1.00 81.75 126 PHE A CA 1
ATOM 1028 C C . PHE A 1 126 ? -26.722 -20.163 13.275 1.00 81.75 126 PHE A C 1
ATOM 1030 O O . PHE A 1 126 ? -27.605 -20.498 12.486 1.00 81.75 126 PHE A O 1
ATOM 1037 N N . ASP A 1 127 ? -26.767 -19.121 14.094 1.00 80.31 127 ASP A N 1
ATOM 1038 C CA . ASP A 1 127 ? -27.834 -18.134 14.186 1.00 80.31 127 ASP A CA 1
ATOM 1039 C C . ASP A 1 127 ? -27.211 -16.737 14.023 1.00 80.31 127 ASP A C 1
ATOM 1041 O O . ASP A 1 127 ? -26.164 -16.444 14.610 1.00 80.31 127 ASP A O 1
ATOM 1045 N N . GLU A 1 128 ? -27.810 -15.903 13.174 1.00 78.56 128 GLU A N 1
ATOM 1046 C CA . GLU A 1 128 ? -27.334 -14.542 12.916 1.00 78.56 128 GLU A CA 1
ATOM 1047 C C . GLU A 1 128 ? -27.612 -13.599 14.090 1.00 78.56 128 GLU A C 1
ATOM 1049 O O . GLU A 1 128 ? -26.819 -12.679 14.296 1.00 78.56 128 GLU A O 1
ATOM 1054 N N . GLU A 1 129 ? -28.645 -13.875 14.892 1.00 79.12 129 GLU A N 1
ATOM 1055 C CA . GLU A 1 129 ? -29.046 -13.070 16.056 1.00 79.12 129 GLU A CA 1
ATOM 1056 C C . GLU A 1 129 ? -28.240 -13.405 17.327 1.00 79.12 129 GLU A C 1
ATOM 1058 O O . GLU A 1 129 ? -28.205 -12.627 18.280 1.00 79.12 129 GLU A O 1
ATOM 1063 N N . ASP A 1 130 ? -27.558 -14.555 17.361 1.00 82.00 130 ASP A N 1
ATOM 1064 C CA . ASP A 1 130 ? -26.739 -14.980 18.505 1.00 82.00 130 ASP A CA 1
ATOM 1065 C C . ASP A 1 130 ? -25.399 -14.217 18.559 1.00 82.00 130 ASP A C 1
ATOM 1067 O O . ASP A 1 130 ? -24.990 -13.565 17.608 1.00 82.00 130 ASP A O 1
ATOM 1071 N N . ASN A 1 131 ? -24.639 -14.312 19.648 1.00 81.25 131 ASN A N 1
ATOM 1072 C CA . ASN A 1 131 ? -23.317 -13.704 19.820 1.00 81.25 131 ASN A CA 1
ATOM 1073 C C . ASN A 1 131 ? -22.152 -14.655 19.489 1.00 81.25 131 ASN A C 1
ATOM 1075 O O . ASN A 1 131 ? -20.986 -14.273 19.627 1.00 81.25 131 ASN A O 1
ATOM 1079 N N . ASN A 1 132 ? -22.424 -15.876 19.017 1.00 82.69 132 ASN A N 1
ATOM 1080 C CA . ASN A 1 132 ? -21.386 -16.834 18.634 1.00 82.69 132 ASN A CA 1
ATOM 1081 C C . ASN A 1 132 ? -20.409 -16.234 17.598 1.00 82.69 132 ASN A C 1
ATOM 1083 O O . ASN A 1 132 ? -20.801 -15.691 16.564 1.00 82.69 132 ASN A O 1
ATOM 1087 N N . GLY A 1 133 ? -19.110 -16.290 17.891 1.00 85.12 133 GLY A N 1
ATOM 1088 C CA . GLY A 1 133 ? -18.063 -15.650 17.091 1.00 85.12 133 GLY A CA 1
ATOM 1089 C C . GLY A 1 133 ? -17.835 -14.157 17.371 1.00 85.12 133 GLY A C 1
ATOM 1090 O O . GLY A 1 133 ? -16.915 -13.595 16.789 1.00 85.12 133 GLY A O 1
ATOM 1091 N N . LEU A 1 134 ? -18.605 -13.515 18.254 1.00 88.38 134 LEU A N 1
ATOM 1092 C CA . LEU A 1 134 ? -18.319 -12.164 18.772 1.00 88.38 134 LEU A CA 1
ATOM 1093 C C . LEU A 1 134 ? -17.773 -12.188 20.199 1.00 88.38 134 LEU A C 1
ATOM 1095 O O . LEU A 1 134 ? -17.262 -11.182 20.676 1.00 88.38 134 LEU A O 1
ATOM 1099 N N . VAL A 1 135 ? -17.851 -13.327 20.884 1.00 85.62 135 VAL A N 1
ATOM 1100 C CA . VAL A 1 135 ? -17.289 -13.490 22.224 1.00 85.62 135 VAL A CA 1
ATOM 1101 C C . VAL A 1 135 ? -15.893 -14.096 22.118 1.00 85.62 135 VAL A C 1
ATOM 1103 O O . VAL A 1 135 ? -15.720 -15.205 21.615 1.00 85.62 135 VAL A O 1
ATOM 1106 N N . LEU A 1 136 ? -14.892 -13.365 22.598 1.00 82.50 136 LEU A N 1
ATOM 1107 C CA . LEU A 1 136 ? -13.506 -13.812 22.701 1.00 82.50 136 LEU A CA 1
ATOM 1108 C C . LEU A 1 136 ? -13.058 -13.621 24.146 1.00 82.50 136 LEU A C 1
ATOM 1110 O O . LEU A 1 136 ? -13.093 -12.505 24.662 1.00 82.50 136 LEU A O 1
ATOM 1114 N N . CYS A 1 137 ? -12.627 -14.709 24.788 1.00 80.00 137 CYS A N 1
ATOM 1115 C CA . CYS A 1 137 ? -12.193 -14.702 26.189 1.00 80.00 137 CYS A CA 1
ATOM 1116 C C . CYS A 1 137 ? -13.270 -14.142 27.143 1.00 80.00 137 CYS A C 1
ATOM 1118 O O . CYS A 1 137 ? -13.003 -13.209 27.901 1.00 80.00 137 CYS A O 1
ATOM 1120 N N . ASP A 1 138 ? -14.501 -14.655 27.022 1.00 79.75 138 ASP A N 1
ATOM 1121 C CA . ASP A 1 138 ? -15.695 -14.246 27.787 1.00 79.75 138 ASP A CA 1
ATOM 1122 C C . ASP A 1 138 ? -16.065 -12.759 27.678 1.00 79.75 138 ASP A C 1
ATOM 1124 O O . ASP A 1 138 ? -16.856 -12.229 28.459 1.00 79.75 138 ASP A O 1
ATOM 1128 N N . LYS A 1 139 ? -15.514 -12.064 26.678 1.00 80.50 139 LYS A N 1
ATOM 1129 C CA . LYS A 1 139 ? -15.833 -10.671 26.378 1.00 80.50 139 LYS A CA 1
ATOM 1130 C C . LYS A 1 139 ? -16.509 -10.580 25.029 1.00 80.50 139 LYS A C 1
ATOM 1132 O O . LYS A 1 139 ? -15.957 -11.011 24.020 1.00 80.50 139 LYS A O 1
ATOM 1137 N N . TYR A 1 140 ? -17.685 -9.967 25.019 1.00 86.12 140 TYR A N 1
ATOM 1138 C CA . TYR A 1 140 ? -18.328 -9.551 23.783 1.00 86.12 140 TYR A CA 1
ATOM 1139 C C . TYR A 1 140 ? -17.462 -8.495 23.084 1.00 86.12 140 TYR A C 1
ATOM 1141 O O . TYR A 1 140 ? -16.977 -7.552 23.714 1.00 86.12 140 TYR A O 1
ATOM 1149 N N . LEU A 1 141 ? -17.258 -8.652 21.785 1.00 87.56 141 LEU A N 1
ATOM 1150 C CA . LEU A 1 141 ? -16.552 -7.709 20.936 1.00 87.56 141 LEU A CA 1
ATOM 1151 C C . LEU A 1 141 ? -17.504 -7.260 19.826 1.00 87.56 141 LEU A C 1
ATOM 1153 O O . LEU A 1 141 ? -17.951 -8.099 19.042 1.00 87.56 141 LEU A O 1
ATOM 1157 N N . PRO A 1 142 ? -17.796 -5.950 19.718 1.00 89.88 142 PRO A N 1
ATOM 1158 C CA . PRO A 1 142 ? -18.482 -5.412 18.552 1.00 89.88 142 PRO A CA 1
ATOM 1159 C C . PRO A 1 142 ? -17.755 -5.793 17.256 1.00 89.88 142 PRO A C 1
ATOM 1161 O O . PRO A 1 142 ? -16.523 -5.911 17.238 1.00 89.88 142 PRO A O 1
ATOM 1164 N N . VAL A 1 143 ? -18.512 -5.954 16.169 1.00 90.06 143 VAL A N 1
ATOM 1165 C CA . VAL A 1 143 ? -18.001 -6.393 14.859 1.00 90.06 143 VAL A CA 1
ATOM 1166 C C . VAL A 1 143 ? -16.825 -5.534 14.393 1.00 90.06 143 VAL A C 1
ATOM 1168 O O . VAL A 1 143 ? -15.827 -6.061 13.908 1.00 90.06 143 VAL A O 1
ATOM 1171 N N . GLU A 1 144 ? -16.893 -4.221 14.596 1.00 90.06 144 GLU A N 1
ATOM 1172 C CA . GLU A 1 144 ? -15.869 -3.264 14.179 1.00 90.06 144 GLU A CA 1
ATOM 1173 C C . GLU A 1 144 ? -14.547 -3.486 14.920 1.00 90.06 144 GLU A C 1
ATOM 1175 O O . GLU A 1 144 ? -13.477 -3.405 14.318 1.00 90.06 144 GLU A O 1
ATOM 1180 N N . VAL A 1 145 ? -14.618 -3.808 16.216 1.00 90.50 145 VAL A N 1
ATOM 1181 C CA . VAL A 1 145 ? -13.441 -4.111 17.043 1.00 90.50 145 VAL A CA 1
ATOM 1182 C C . VAL A 1 145 ? -12.831 -5.440 16.614 1.00 90.50 145 VAL A C 1
ATOM 1184 O O . VAL A 1 145 ? -11.612 -5.559 16.516 1.00 90.50 145 VAL A O 1
ATOM 1187 N N . LEU A 1 146 ? -13.668 -6.436 16.320 1.00 92.38 146 LEU A N 1
ATOM 1188 C CA . LEU A 1 146 ? -13.203 -7.733 15.845 1.00 92.38 146 LEU A CA 1
ATOM 1189 C C . LEU A 1 146 ? -12.518 -7.625 14.471 1.00 92.38 146 LEU A C 1
ATOM 1191 O O . LEU A 1 146 ? -11.453 -8.211 14.270 1.00 92.38 146 LEU A O 1
ATOM 1195 N N . ILE A 1 147 ? -13.082 -6.835 13.550 1.00 93.50 147 ILE A N 1
ATOM 1196 C CA . ILE A 1 147 ? -12.463 -6.530 12.253 1.00 93.50 147 ILE A CA 1
ATOM 1197 C C . ILE A 1 147 ? -11.104 -5.852 12.455 1.00 93.50 147 ILE A C 1
ATOM 1199 O O . ILE A 1 147 ? -10.132 -6.250 11.813 1.00 93.50 147 ILE A O 1
ATOM 1203 N N . GLU A 1 148 ? -11.021 -4.870 13.357 1.00 93.25 148 GLU A N 1
ATOM 1204 C CA . GLU A 1 148 ? -9.769 -4.179 13.682 1.00 93.25 148 GLU A CA 1
ATOM 1205 C C . GLU A 1 148 ? -8.697 -5.159 14.174 1.00 93.25 148 GLU A C 1
ATOM 1207 O O . GLU A 1 148 ? -7.583 -5.173 13.652 1.00 93.25 148 GLU A O 1
ATOM 1212 N N . ILE A 1 149 ? -9.052 -6.045 15.113 1.00 92.94 149 ILE A N 1
ATOM 1213 C CA . ILE A 1 149 ? -8.151 -7.089 15.621 1.00 92.94 149 ILE A CA 1
ATOM 1214 C C . ILE A 1 149 ? -7.651 -7.966 14.469 1.00 92.94 149 ILE A C 1
ATOM 1216 O O . ILE A 1 149 ? -6.446 -8.192 14.347 1.00 92.94 149 ILE A O 1
ATOM 1220 N N . PHE A 1 150 ? -8.547 -8.435 13.596 1.00 95.19 150 PHE A N 1
ATOM 1221 C CA . PHE A 1 150 ? -8.149 -9.287 12.479 1.00 95.19 150 PHE A CA 1
ATOM 1222 C C . PHE A 1 150 ? -7.262 -8.586 11.452 1.00 95.19 150 PHE A C 1
ATOM 1224 O O . PHE A 1 150 ? -6.399 -9.234 10.859 1.00 95.19 150 PHE A O 1
ATOM 1231 N N . CYS A 1 151 ? -7.400 -7.273 11.267 1.00 94.81 151 CYS A N 1
ATOM 1232 C CA . CYS A 1 151 ? -6.522 -6.529 10.367 1.00 94.81 151 CYS A CA 1
ATOM 1233 C C . CYS A 1 151 ? -5.051 -6.553 10.828 1.00 94.81 151 CYS A C 1
ATOM 1235 O O . CYS A 1 151 ? -4.150 -6.464 9.988 1.00 94.81 151 CYS A O 1
ATOM 1237 N N . HIS A 1 152 ? -4.788 -6.769 12.123 1.00 93.88 152 HIS A N 1
ATOM 1238 C CA . HIS A 1 152 ? -3.439 -6.944 12.676 1.00 93.88 152 HIS A CA 1
ATOM 1239 C C . HIS A 1 152 ? -2.896 -8.379 12.587 1.00 93.88 152 HIS A C 1
ATOM 1241 O O . HIS A 1 152 ? -1.694 -8.586 12.751 1.00 93.88 152 HIS A O 1
ATOM 1247 N N . VAL A 1 153 ? -3.737 -9.370 12.285 1.00 94.38 153 VAL A N 1
ATOM 1248 C CA . VAL A 1 153 ? -3.321 -10.771 12.121 1.00 94.38 153 VAL A CA 1
ATOM 1249 C C . VAL A 1 153 ? -2.606 -10.954 10.777 1.00 94.38 153 VAL A C 1
ATOM 1251 O O . VAL A 1 153 ? -2.966 -10.325 9.778 1.00 94.38 153 VAL A O 1
ATOM 1254 N N . ASP A 1 154 ? -1.572 -11.797 10.718 1.00 94.31 154 ASP A N 1
ATOM 1255 C CA . ASP A 1 154 ? -0.871 -12.084 9.464 1.00 94.31 154 ASP A CA 1
ATOM 1256 C C . ASP A 1 154 ? -1.775 -12.817 8.457 1.00 94.31 154 ASP A C 1
ATOM 1258 O O . ASP A 1 154 ? -2.705 -13.539 8.825 1.00 94.31 154 ASP A O 1
ATOM 1262 N N . CYS A 1 155 ? -1.490 -12.662 7.162 1.00 94.25 155 CYS A N 1
ATOM 1263 C CA . CYS A 1 155 ? -2.362 -13.191 6.113 1.00 94.25 155 CYS A CA 1
ATOM 1264 C C . CYS A 1 155 ? -2.544 -14.718 6.188 1.00 94.25 155 CYS A C 1
ATOM 1266 O O . CYS A 1 155 ? -3.625 -15.210 5.880 1.00 94.25 155 CYS A O 1
ATOM 1268 N N . LYS A 1 156 ? -1.525 -15.488 6.598 1.00 92.75 156 LYS A N 1
ATOM 1269 C CA . LYS A 1 156 ? -1.628 -16.956 6.654 1.00 92.75 156 LYS A CA 1
ATOM 1270 C C . LYS A 1 156 ? -2.514 -17.400 7.812 1.00 92.75 156 LYS A C 1
ATOM 1272 O O . LYS A 1 156 ? -3.315 -18.318 7.647 1.00 92.75 156 LYS A O 1
ATOM 1277 N N . THR A 1 157 ? -2.393 -16.751 8.965 1.00 94.56 157 THR A N 1
ATOM 1278 C CA . THR A 1 157 ? -3.263 -17.017 10.115 1.00 94.56 157 THR A CA 1
ATOM 1279 C C . THR A 1 157 ? -4.696 -16.586 9.830 1.00 94.56 157 THR A C 1
ATOM 1281 O O . THR A 1 157 ? -5.627 -17.320 10.159 1.00 94.56 157 THR A O 1
ATOM 1284 N N . LEU A 1 158 ? -4.895 -15.474 9.119 1.00 94.69 158 LEU A N 1
ATOM 1285 C CA . LEU A 1 158 ? -6.227 -14.996 8.757 1.00 94.69 158 LEU A CA 1
ATOM 1286 C C . LEU A 1 158 ? -6.994 -15.997 7.866 1.00 94.69 158 LEU A C 1
ATOM 1288 O O . LEU A 1 158 ? -8.200 -16.191 8.039 1.00 94.69 158 LEU A O 1
ATOM 1292 N N . LEU A 1 159 ? -6.283 -16.745 7.008 1.00 92.75 159 LEU A N 1
ATOM 1293 C CA . LEU A 1 159 ? -6.857 -17.870 6.254 1.00 92.75 159 LEU A CA 1
ATOM 1294 C C . LEU A 1 159 ? -7.363 -19.019 7.137 1.00 92.75 159 LEU A C 1
ATOM 1296 O O . LEU A 1 159 ? -8.186 -19.812 6.683 1.00 92.75 159 LEU A O 1
ATOM 1300 N N . ARG A 1 160 ? -6.880 -19.142 8.374 1.00 93.69 160 ARG A N 1
ATOM 1301 C CA . ARG A 1 160 ? -7.369 -20.126 9.349 1.00 93.69 160 ARG A CA 1
ATOM 1302 C C . ARG A 1 160 ? -8.518 -19.557 10.173 1.00 93.69 160 ARG A C 1
ATOM 1304 O O . ARG A 1 160 ? -9.453 -20.290 10.471 1.00 93.69 160 ARG A O 1
ATOM 1311 N N . CYS A 1 161 ? -8.503 -18.255 10.470 1.00 92.56 161 CYS A N 1
ATOM 1312 C CA . CYS A 1 161 ? -9.593 -17.567 11.169 1.00 92.56 161 CYS A CA 1
ATOM 1313 C C . CYS A 1 161 ? -10.946 -17.752 10.456 1.00 92.56 161 CYS A C 1
ATOM 1315 O O . CYS A 1 161 ? -11.959 -18.004 11.099 1.00 92.56 161 CYS A O 1
ATOM 1317 N N . GLN A 1 162 ? -10.973 -17.743 9.122 1.00 91.12 162 GLN A N 1
ATOM 1318 C CA . GLN A 1 162 ? -12.199 -17.997 8.342 1.00 91.12 162 GLN A CA 1
ATOM 1319 C C . GLN A 1 162 ? -12.775 -19.419 8.505 1.00 91.12 162 GLN A C 1
ATOM 1321 O O . GLN A 1 162 ? -13.909 -19.665 8.099 1.00 91.12 162 GLN A O 1
ATOM 1326 N N . LEU A 1 163 ? -12.018 -20.356 9.086 1.00 91.31 163 LEU A N 1
ATOM 1327 C CA . LEU A 1 163 ? -12.462 -21.725 9.367 1.00 91.31 163 LEU A CA 1
ATOM 1328 C C . LEU A 1 163 ? -12.970 -21.904 10.804 1.00 91.31 163 LEU A C 1
ATOM 1330 O O . LEU A 1 163 ? -13.504 -22.962 11.122 1.00 91.31 163 LEU A O 1
ATOM 1334 N N . VAL A 1 164 ? -12.810 -20.894 11.668 1.00 90.75 164 VAL A N 1
ATOM 1335 C CA . VAL A 1 164 ? -13.172 -20.976 13.092 1.00 90.75 164 VAL A CA 1
ATOM 1336 C C . VAL A 1 164 ? -14.687 -21.046 13.270 1.00 90.75 164 VAL A C 1
ATOM 1338 O O . VAL A 1 164 ? -15.188 -21.935 13.953 1.00 90.75 164 VAL A O 1
ATOM 1341 N N . CYS A 1 165 ? -15.436 -20.132 12.647 1.00 89.25 165 CYS A N 1
ATOM 1342 C CA . CYS A 1 165 ? -16.898 -20.142 12.682 1.00 89.25 165 CYS A CA 1
ATOM 1343 C C . CYS A 1 165 ? -17.504 -19.415 11.469 1.00 89.25 165 CYS A C 1
ATOM 1345 O O . CYS A 1 165 ? -16.818 -18.678 10.754 1.00 89.25 165 CYS A O 1
ATOM 1347 N N . LYS A 1 166 ? -18.815 -19.600 11.240 1.00 88.75 166 LYS A N 1
ATOM 1348 C CA . LYS A 1 166 ? -19.518 -18.974 10.104 1.00 88.75 166 LYS A CA 1
ATOM 1349 C C . LYS A 1 166 ? -19.470 -17.445 10.159 1.00 88.75 166 LYS A C 1
ATOM 1351 O O . LYS A 1 166 ? -19.233 -16.823 9.129 1.00 88.75 166 LYS A O 1
ATOM 1356 N N . ARG A 1 167 ? -19.601 -16.846 11.348 1.00 91.50 167 ARG A N 1
ATOM 1357 C CA . ARG A 1 167 ? -19.530 -15.388 11.514 1.00 91.50 167 ARG A CA 1
ATOM 1358 C C . ARG A 1 167 ? -18.180 -14.818 11.086 1.00 91.50 167 ARG A C 1
ATOM 1360 O O . ARG A 1 167 ? -18.141 -13.873 10.309 1.00 91.50 167 ARG A O 1
ATOM 1367 N N . TRP A 1 168 ? -17.072 -15.418 11.523 1.00 93.56 168 TRP A N 1
ATOM 1368 C CA . TRP A 1 168 ? -15.733 -14.967 11.120 1.00 93.56 168 TRP A CA 1
ATOM 1369 C C . TRP A 1 168 ? -15.543 -15.081 9.610 1.00 93.56 168 TRP A C 1
ATOM 1371 O O . TRP A 1 168 ? -14.990 -14.175 8.995 1.00 93.56 168 TRP A O 1
ATOM 1381 N N . LYS A 1 169 ? -16.065 -16.152 8.999 1.00 91.38 169 LYS A N 1
ATOM 1382 C CA . LYS A 1 169 ? -16.073 -16.309 7.542 1.00 91.38 169 LYS A CA 1
ATOM 1383 C C . LYS A 1 169 ? -16.840 -15.182 6.837 1.00 91.38 169 LYS A C 1
ATOM 1385 O O . LYS A 1 169 ? -16.336 -14.661 5.848 1.00 91.38 169 LYS A O 1
ATOM 1390 N N . MET A 1 170 ? -18.012 -14.786 7.341 1.00 89.88 170 MET A N 1
ATOM 1391 C CA . MET A 1 170 ? -18.818 -13.693 6.770 1.00 89.88 170 MET A CA 1
ATOM 1392 C C . MET A 1 170 ? -18.116 -12.332 6.869 1.00 89.88 170 MET A C 1
ATOM 1394 O O . MET A 1 170 ? -18.133 -11.553 5.919 1.00 89.88 170 MET A O 1
ATOM 1398 N N . LEU A 1 171 ? -17.445 -12.061 7.991 1.00 92.06 171 LEU A N 1
ATOM 1399 C CA . LEU A 1 171 ? -16.709 -10.809 8.194 1.00 92.06 171 LEU A CA 1
ATOM 1400 C C . LEU A 1 171 ? -15.426 -10.726 7.358 1.00 92.06 171 LEU A C 1
ATOM 1402 O O . LEU A 1 171 ? -14.910 -9.634 7.122 1.00 92.06 171 LEU A O 1
ATOM 1406 N N . MET A 1 172 ? -14.901 -11.865 6.902 1.00 92.44 172 MET A N 1
ATOM 1407 C CA . MET A 1 172 ? -13.538 -11.945 6.394 1.00 92.44 172 MET A CA 1
ATOM 1408 C C . MET A 1 172 ? -13.290 -11.091 5.149 1.00 92.44 172 MET A C 1
ATOM 1410 O O . MET A 1 172 ? -12.207 -10.534 5.007 1.00 92.44 172 MET A O 1
ATOM 1414 N N . ASN A 1 173 ? -14.282 -10.929 4.269 1.00 90.94 173 ASN A N 1
ATOM 1415 C CA . ASN A 1 173 ? -14.133 -10.053 3.104 1.00 90.94 173 ASN A CA 1
ATOM 1416 C C . ASN A 1 173 ? -13.869 -8.597 3.517 1.00 90.94 173 ASN A C 1
ATOM 1418 O O . ASN A 1 173 ? -12.941 -7.979 3.000 1.00 90.94 173 ASN A O 1
ATOM 1422 N N . HIS A 1 174 ? -14.612 -8.081 4.500 1.00 93.06 174 HIS A N 1
ATOM 1423 C CA . HIS A 1 174 ? -14.422 -6.725 5.022 1.00 93.06 174 HIS A CA 1
ATOM 1424 C C . HIS A 1 174 ? -13.059 -6.568 5.702 1.00 93.06 174 HIS A C 1
ATOM 1426 O O . HIS A 1 174 ? -12.371 -5.570 5.499 1.00 93.06 174 HIS A O 1
ATOM 1432 N N . VAL A 1 175 ? -12.636 -7.581 6.467 1.00 95.38 175 VAL A N 1
ATOM 1433 C CA . VAL A 1 175 ? -11.296 -7.614 7.069 1.00 95.38 175 VAL A CA 1
ATOM 1434 C C . VAL A 1 175 ? -10.220 -7.539 5.990 1.00 95.38 175 VAL A C 1
ATOM 1436 O O . VAL A 1 175 ? -9.296 -6.736 6.089 1.00 95.38 175 VAL A O 1
ATOM 1439 N N . TRP A 1 176 ? -10.326 -8.372 4.956 1.00 95.69 176 TRP A N 1
ATOM 1440 C CA . TRP A 1 176 ? -9.359 -8.423 3.868 1.00 95.69 176 TRP A CA 1
ATOM 1441 C C . TRP A 1 176 ? -9.271 -7.103 3.104 1.00 95.69 176 TRP A C 1
ATOM 1443 O O . TRP A 1 176 ? -8.164 -6.649 2.808 1.00 95.69 176 TRP A O 1
ATOM 1453 N N . HIS A 1 177 ? -10.409 -6.474 2.812 1.00 95.50 177 HIS A N 1
ATOM 1454 C CA . HIS A 1 177 ? -10.448 -5.167 2.160 1.00 95.50 177 HIS A CA 1
ATOM 1455 C C . HIS A 1 177 ? -9.785 -4.092 3.019 1.00 95.50 177 HIS A C 1
ATOM 1457 O O . HIS A 1 177 ? -8.806 -3.494 2.574 1.00 95.50 177 HIS A O 1
ATOM 1463 N N . LYS A 1 178 ? -10.195 -3.951 4.284 1.00 95.31 178 LYS A N 1
ATOM 1464 C CA . LYS A 1 178 ? -9.596 -2.983 5.212 1.00 95.31 178 LYS A CA 1
ATOM 1465 C C . LYS A 1 178 ? -8.091 -3.204 5.390 1.00 95.31 178 LYS A C 1
ATOM 1467 O O . LYS A 1 178 ? -7.298 -2.264 5.338 1.00 95.31 178 LYS A O 1
ATOM 1472 N N . LYS A 1 179 ? -7.667 -4.465 5.529 1.00 96.06 179 LYS A N 1
ATOM 1473 C CA . LYS A 1 179 ? -6.249 -4.837 5.606 1.00 96.06 179 LYS A CA 1
ATOM 1474 C C . LYS A 1 179 ? -5.491 -4.482 4.324 1.00 96.06 179 LYS A C 1
ATOM 1476 O O . LYS A 1 179 ? -4.322 -4.102 4.403 1.00 96.06 179 LYS A O 1
ATOM 1481 N N . THR A 1 180 ? -6.128 -4.592 3.158 1.00 95.75 180 THR A N 1
ATOM 1482 C CA . THR A 1 180 ? -5.531 -4.212 1.869 1.00 95.75 180 THR A CA 1
ATOM 1483 C C . THR A 1 180 ? -5.269 -2.713 1.818 1.00 95.75 180 THR A C 1
ATOM 1485 O O . THR A 1 180 ? -4.153 -2.317 1.486 1.00 95.75 180 THR A O 1
ATOM 1488 N N . GLU A 1 181 ? -6.238 -1.889 2.222 1.00 94.94 181 GLU A N 1
ATOM 1489 C CA . GLU A 1 181 ? -6.078 -0.430 2.250 1.00 94.94 181 GLU A CA 1
ATOM 1490 C C . GLU A 1 181 ? -4.934 0.001 3.168 1.00 94.94 181 GLU A C 1
ATOM 1492 O O . GLU A 1 181 ? -4.088 0.807 2.783 1.00 94.94 181 GLU A O 1
ATOM 1497 N N . TRP A 1 182 ? -4.831 -0.608 4.352 1.00 93.44 182 TRP A N 1
ATOM 1498 C CA . TRP A 1 182 ? -3.697 -0.385 5.250 1.00 93.44 182 TRP A CA 1
ATOM 1499 C C . TRP A 1 182 ? -2.366 -0.853 4.667 1.00 93.44 182 TRP A C 1
ATOM 1501 O O . TRP A 1 182 ? -1.357 -0.170 4.806 1.00 93.44 182 TRP A O 1
ATOM 1511 N N . THR A 1 183 ? -2.347 -2.021 4.021 1.00 93.50 183 THR A N 1
ATOM 1512 C CA . THR A 1 183 ? -1.112 -2.605 3.479 1.00 93.50 183 THR A CA 1
ATOM 1513 C C . THR A 1 183 ? -0.560 -1.788 2.314 1.00 93.50 183 THR A C 1
ATOM 1515 O O . THR A 1 183 ? 0.659 -1.698 2.160 1.00 93.50 183 THR A O 1
ATOM 1518 N N . LEU A 1 184 ? -1.445 -1.219 1.495 1.00 92.06 184 LEU A N 1
ATOM 1519 C CA . LEU A 1 184 ? -1.082 -0.383 0.353 1.00 92.06 184 LEU A CA 1
ATOM 1520 C C . LEU A 1 184 ? -0.961 1.104 0.718 1.00 92.06 184 LEU A C 1
ATOM 1522 O O . LEU A 1 184 ? -0.401 1.863 -0.065 1.00 92.06 184 LEU A O 1
ATOM 1526 N N . GLY A 1 185 ? -1.479 1.523 1.876 1.00 93.44 185 GLY A N 1
ATOM 1527 C CA . GLY A 1 185 ? -1.501 2.924 2.304 1.00 93.44 185 GLY A CA 1
ATOM 1528 C C . GLY A 1 185 ? -2.450 3.806 1.486 1.00 93.44 185 GLY A C 1
ATOM 1529 O O . GLY A 1 185 ? -2.276 5.021 1.455 1.00 93.44 185 GLY A O 1
ATOM 1530 N N . LYS A 1 186 ? -3.426 3.210 0.793 1.00 91.12 186 LYS A N 1
ATOM 1531 C CA . LYS A 1 186 ? -4.353 3.903 -0.112 1.00 91.12 186 LYS A CA 1
ATOM 1532 C C . LYS A 1 186 ? -5.693 3.169 -0.222 1.00 91.12 186 LYS A C 1
ATOM 1534 O O . LYS A 1 186 ? -5.720 1.958 0.010 1.00 91.12 186 LYS A O 1
ATOM 1539 N N . PRO A 1 187 ? -6.781 3.865 -0.604 1.00 93.69 187 PRO A N 1
ATOM 1540 C CA . PRO A 1 187 ? -8.068 3.227 -0.850 1.00 93.69 187 PRO A CA 1
ATOM 1541 C C . PRO A 1 187 ? -7.968 2.127 -1.907 1.00 93.69 187 PRO A C 1
ATOM 1543 O O . PRO A 1 187 ? -7.185 2.228 -2.857 1.00 93.69 187 PRO A O 1
ATOM 1546 N N . PHE A 1 188 ? -8.781 1.088 -1.756 1.00 93.38 188 PHE A N 1
ATOM 1547 C CA . PHE A 1 188 ? -8.822 -0.039 -2.684 1.00 93.38 188 PHE A CA 1
ATOM 1548 C C . PHE A 1 188 ? -10.274 -0.335 -3.078 1.00 93.38 188 PHE A C 1
ATOM 1550 O O . PHE A 1 188 ? -11.160 -0.206 -2.230 1.00 93.38 188 PHE A O 1
ATOM 1557 N N . PRO A 1 189 ? -10.568 -0.718 -4.336 1.00 92.00 189 PRO A N 1
ATOM 1558 C CA . PRO A 1 189 ? -11.940 -0.963 -4.759 1.00 92.00 189 PRO A CA 1
ATOM 1559 C C . PRO A 1 189 ? -12.640 -2.008 -3.881 1.00 92.00 189 PRO A C 1
ATOM 1561 O O . PRO A 1 189 ? -12.050 -3.009 -3.460 1.00 92.00 189 PRO A O 1
ATOM 1564 N N . TRP A 1 190 ? -13.928 -1.775 -3.642 1.00 90.06 190 TRP A N 1
ATOM 1565 C CA . TRP A 1 190 ? -14.823 -2.684 -2.935 1.00 90.06 190 TRP A CA 1
ATOM 1566 C C . TRP A 1 190 ? -16.019 -3.042 -3.812 1.00 90.06 190 TRP A C 1
ATOM 1568 O O . TRP A 1 190 ? -16.547 -2.206 -4.543 1.00 90.06 190 TRP A O 1
ATOM 1578 N N . ASN A 1 191 ? -16.433 -4.302 -3.725 1.00 86.44 191 ASN A N 1
ATOM 1579 C CA . ASN A 1 191 ? -17.672 -4.817 -4.288 1.00 86.44 191 ASN A CA 1
ATOM 1580 C C . ASN A 1 191 ? -18.027 -6.108 -3.541 1.00 86.44 191 ASN A C 1
ATOM 1582 O O . ASN A 1 191 ? -17.145 -6.932 -3.304 1.00 86.44 191 ASN A O 1
ATOM 1586 N N . ASP A 1 192 ? -19.306 -6.341 -3.261 1.00 83.81 192 ASP A N 1
ATOM 1587 C CA . ASP A 1 192 ? -19.768 -7.537 -2.543 1.00 83.81 192 ASP A CA 1
ATOM 1588 C C . ASP A 1 192 ? -19.464 -8.840 -3.299 1.00 83.81 192 ASP A C 1
ATOM 1590 O O . ASP A 1 192 ? -19.323 -9.905 -2.698 1.00 83.81 192 ASP A O 1
ATOM 1594 N N . LYS A 1 193 ? -19.317 -8.762 -4.628 1.00 87.31 193 LYS A N 1
ATOM 1595 C CA . LYS A 1 193 ? -18.929 -9.900 -5.479 1.00 87.31 193 LYS A CA 1
ATOM 1596 C C . LYS A 1 193 ? -17.415 -10.061 -5.639 1.00 87.31 193 LYS A C 1
ATOM 1598 O O . LYS A 1 193 ? -16.986 -10.988 -6.323 1.00 87.31 193 LYS A O 1
ATOM 1603 N N . MET A 1 194 ? -16.604 -9.172 -5.059 1.00 91.75 194 MET A N 1
ATOM 1604 C CA . MET A 1 194 ? -15.150 -9.254 -5.170 1.00 91.75 194 MET A CA 1
ATOM 1605 C C . MET A 1 194 ? -14.648 -10.537 -4.485 1.00 91.75 194 MET A C 1
ATOM 1607 O O . MET A 1 194 ? -14.910 -10.747 -3.295 1.00 91.75 194 MET A O 1
ATOM 1611 N N . PRO A 1 195 ? -13.895 -11.397 -5.194 1.00 92.69 195 PRO A N 1
ATOM 1612 C CA . PRO A 1 195 ? -13.280 -12.560 -4.574 1.00 92.69 195 PRO A CA 1
ATOM 1613 C C . PRO A 1 195 ? -12.286 -12.141 -3.485 1.00 92.69 195 PRO A C 1
ATOM 1615 O O . PRO A 1 195 ? -11.425 -11.294 -3.723 1.00 92.69 195 PRO A O 1
ATOM 1618 N N . TRP A 1 196 ? -12.329 -12.794 -2.319 1.00 91.69 196 TRP A N 1
ATOM 1619 C CA . TRP A 1 196 ? -11.386 -12.528 -1.221 1.00 91.69 196 TRP A CA 1
ATOM 1620 C C . TRP A 1 196 ? -9.913 -12.687 -1.648 1.00 91.69 196 TRP A C 1
ATOM 1622 O O . TRP A 1 196 ? -9.014 -12.051 -1.096 1.00 91.69 196 TRP A O 1
ATOM 1632 N N . THR A 1 197 ? -9.660 -13.519 -2.665 1.00 93.88 197 THR A N 1
ATOM 1633 C CA . THR A 1 197 ? -8.338 -13.760 -3.254 1.00 93.88 197 THR A CA 1
ATOM 1634 C C . THR A 1 197 ? -7.721 -12.505 -3.863 1.00 93.88 197 THR A C 1
ATOM 1636 O O . THR A 1 197 ? -6.498 -12.384 -3.854 1.00 93.88 197 THR A O 1
ATOM 1639 N N . VAL A 1 198 ? -8.532 -11.548 -4.333 1.00 95.81 198 VAL A N 1
ATOM 1640 C CA . VAL A 1 198 ? -8.062 -10.233 -4.800 1.00 95.81 198 VAL A CA 1
ATOM 1641 C C . VAL A 1 198 ? -7.292 -9.530 -3.683 1.00 95.81 198 VAL A C 1
ATOM 1643 O O . VAL A 1 198 ? -6.136 -9.146 -3.858 1.00 95.81 198 VAL A O 1
ATOM 1646 N N . TYR A 1 199 ? -7.919 -9.417 -2.515 1.00 95.62 199 TYR A N 1
ATOM 1647 C CA . TYR A 1 199 ? -7.353 -8.755 -1.345 1.00 95.62 199 TYR A CA 1
ATOM 1648 C C . TYR A 1 199 ? -6.166 -9.524 -0.765 1.00 95.62 199 TYR A C 1
ATOM 1650 O O . TYR A 1 199 ? -5.158 -8.932 -0.382 1.00 95.62 199 TYR A O 1
ATOM 1658 N N . TYR A 1 200 ? -6.245 -10.857 -0.740 1.00 94.81 200 TYR A N 1
ATOM 1659 C CA . TYR A 1 200 ? -5.140 -11.696 -0.284 1.00 94.81 200 TYR A CA 1
ATOM 1660 C C . TYR A 1 200 ? -3.881 -11.500 -1.138 1.00 94.81 200 TYR A C 1
ATOM 1662 O O . TYR A 1 200 ? -2.790 -11.309 -0.590 1.00 94.81 200 TYR A O 1
ATOM 1670 N N . LEU A 1 201 ? -4.012 -11.509 -2.470 1.00 95.44 201 LEU A N 1
ATOM 1671 C CA . LEU A 1 201 ? -2.887 -11.258 -3.373 1.00 95.44 201 LEU A CA 1
ATOM 1672 C C . LEU A 1 201 ? -2.372 -9.822 -3.233 1.00 95.44 201 LEU A C 1
ATOM 1674 O O . LEU A 1 201 ? -1.164 -9.630 -3.118 1.00 95.44 201 LEU A O 1
ATOM 1678 N N . ALA A 1 202 ? -3.261 -8.829 -3.136 1.00 95.06 202 ALA A N 1
ATOM 1679 C CA . ALA A 1 202 ? -2.869 -7.441 -2.904 1.00 95.06 202 ALA A CA 1
ATOM 1680 C C . ALA A 1 202 ? -2.046 -7.280 -1.610 1.00 95.06 202 ALA A C 1
ATOM 1682 O O . ALA A 1 202 ? -0.974 -6.676 -1.632 1.00 95.06 202 ALA A O 1
ATOM 1683 N N . CYS A 1 203 ? -2.488 -7.897 -0.508 1.00 94.88 203 CYS A N 1
ATOM 1684 C CA . CYS A 1 203 ? -1.783 -7.880 0.775 1.00 94.88 203 CYS A CA 1
ATOM 1685 C C . CYS A 1 203 ? -0.425 -8.604 0.730 1.00 94.88 203 CYS A C 1
ATOM 1687 O O . CYS A 1 203 ? 0.546 -8.147 1.333 1.00 94.88 203 CYS A O 1
ATOM 1689 N N . THR A 1 204 ? -0.358 -9.766 0.072 1.00 94.62 204 THR A N 1
ATOM 1690 C CA . THR A 1 204 ? 0.819 -10.653 0.136 1.00 94.62 204 THR A CA 1
ATOM 1691 C C . THR A 1 204 ? 1.872 -10.359 -0.926 1.00 94.62 204 THR A C 1
ATOM 1693 O O . THR A 1 204 ? 3.059 -10.531 -0.658 1.00 94.62 204 THR A O 1
ATOM 1696 N N . LYS A 1 205 ? 1.459 -9.919 -2.118 1.00 94.44 205 LYS A N 1
ATOM 1697 C CA . LYS A 1 205 ? 2.346 -9.638 -3.254 1.00 94.44 205 LYS A CA 1
ATOM 1698 C C . LYS A 1 205 ? 2.636 -8.155 -3.441 1.00 94.44 205 LYS A C 1
ATOM 1700 O O . LYS A 1 205 ? 3.651 -7.836 -4.049 1.00 94.44 205 LYS A O 1
ATOM 1705 N N . LYS A 1 206 ? 1.770 -7.268 -2.929 1.00 94.25 206 LYS A N 1
ATOM 1706 C CA . LYS A 1 206 ? 1.868 -5.806 -3.090 1.00 94.25 206 LYS A CA 1
ATOM 1707 C C . LYS A 1 206 ? 2.191 -5.422 -4.548 1.00 94.25 206 LYS A C 1
ATOM 1709 O O . LYS A 1 206 ? 3.246 -4.854 -4.822 1.00 94.25 206 LYS A O 1
ATOM 1714 N N . PRO A 1 207 ? 1.340 -5.820 -5.510 1.00 93.94 207 PRO A N 1
ATOM 1715 C CA . PRO A 1 207 ? 1.676 -5.732 -6.930 1.00 93.94 207 PRO A CA 1
ATOM 1716 C C . PRO A 1 207 ? 1.593 -4.309 -7.502 1.00 93.94 207 PRO A C 1
ATOM 1718 O O . PRO A 1 207 ? 2.111 -4.068 -8.585 1.00 93.94 207 PRO A O 1
ATOM 1721 N N . TYR A 1 208 ? 0.930 -3.386 -6.804 1.00 93.88 208 TYR A N 1
ATOM 1722 C CA . TYR A 1 208 ? 0.640 -2.032 -7.281 1.00 93.88 208 TYR A CA 1
ATOM 1723 C C . TYR A 1 208 ? 1.738 -1.037 -6.874 1.00 93.88 208 TYR A C 1
ATOM 1725 O O . TYR A 1 208 ? 2.365 -1.221 -5.833 1.00 93.88 208 TYR A O 1
ATOM 1733 N N . GLU A 1 209 ? 1.909 0.041 -7.650 1.00 92.50 209 GLU A N 1
ATOM 1734 C CA . GLU A 1 209 ? 2.873 1.138 -7.395 1.00 92.50 209 GLU A CA 1
ATOM 1735 C C . GLU A 1 209 ? 4.331 0.687 -7.262 1.00 92.50 209 GLU A C 1
ATOM 1737 O O . GLU A 1 209 ? 5.097 1.195 -6.441 1.00 92.50 209 GLU A O 1
ATOM 1742 N N . ARG A 1 210 ? 4.731 -0.302 -8.060 1.00 92.69 210 ARG A N 1
ATOM 1743 C CA . ARG A 1 210 ? 6.126 -0.727 -8.153 1.00 92.69 210 ARG A CA 1
ATOM 1744 C C . ARG A 1 210 ? 6.504 -1.014 -9.593 1.00 92.69 210 ARG A C 1
ATOM 1746 O O . ARG A 1 210 ? 5.665 -1.426 -10.390 1.00 92.69 210 ARG A O 1
ATOM 1753 N N . ASN A 1 211 ? 7.790 -0.873 -9.897 1.00 95.00 211 ASN A N 1
ATOM 1754 C CA . ASN A 1 211 ? 8.314 -1.282 -11.191 1.00 95.00 211 ASN A CA 1
ATOM 1755 C C . ASN A 1 211 ? 8.238 -2.816 -11.323 1.00 95.00 211 ASN A C 1
ATOM 1757 O O . ASN A 1 211 ? 8.760 -3.549 -10.477 1.00 95.00 211 ASN A O 1
ATOM 1761 N N . LEU A 1 212 ? 7.560 -3.293 -12.369 1.00 96.81 212 LEU A N 1
ATOM 1762 C CA . LEU A 1 212 ? 7.434 -4.720 -12.681 1.00 96.81 212 LEU A CA 1
ATOM 1763 C C . LEU A 1 212 ? 8.557 -5.222 -13.604 1.00 96.81 212 LEU A C 1
ATOM 1765 O O . LEU A 1 212 ? 8.762 -6.431 -13.708 1.00 96.81 212 LEU A O 1
ATOM 1769 N N . VAL A 1 213 ? 9.311 -4.316 -14.236 1.00 96.06 213 VAL A N 1
ATOM 1770 C CA . VAL A 1 213 ? 10.487 -4.645 -15.047 1.00 96.06 213 VAL A CA 1
ATOM 1771 C C . VAL A 1 213 ? 11.652 -4.997 -14.124 1.00 96.06 213 VAL A C 1
ATOM 1773 O O . VAL A 1 213 ? 12.125 -4.184 -13.327 1.00 96.06 213 VAL A O 1
ATOM 1776 N N . LYS A 1 214 ? 12.154 -6.223 -14.253 1.00 94.88 214 LYS A N 1
ATOM 1777 C CA . LYS A 1 214 ? 13.329 -6.712 -13.523 1.00 94.88 214 LYS A CA 1
ATOM 1778 C C . LYS A 1 214 ? 14.601 -6.284 -14.244 1.00 94.88 214 LYS A C 1
ATOM 1780 O O . LYS A 1 214 ? 14.615 -6.203 -15.472 1.00 94.88 214 LYS A O 1
ATOM 1785 N N . ASN A 1 215 ? 15.665 -6.030 -13.480 1.00 94.06 215 ASN A N 1
ATOM 1786 C CA . ASN A 1 215 ? 16.963 -5.594 -14.004 1.00 94.06 215 ASN A CA 1
ATOM 1787 C C . ASN A 1 215 ? 16.829 -4.425 -15.006 1.00 94.06 215 ASN A C 1
ATOM 1789 O O . ASN A 1 215 ? 17.304 -4.489 -16.138 1.00 94.06 215 ASN A O 1
ATOM 1793 N N . HIS A 1 216 ? 16.115 -3.368 -14.613 1.00 93.75 216 HIS A N 1
ATOM 1794 C CA . HIS A 1 216 ? 15.760 -2.258 -15.505 1.00 93.75 216 HIS A CA 1
ATOM 1795 C C . HIS A 1 216 ? 16.963 -1.407 -15.963 1.00 93.75 216 HIS A C 1
ATOM 1797 O O . HIS A 1 216 ? 16.849 -0.718 -16.969 1.00 93.75 216 HIS A O 1
ATOM 1803 N N . SER A 1 217 ? 18.110 -1.478 -15.272 1.00 91.31 217 SER A N 1
ATOM 1804 C CA . SER A 1 217 ? 19.299 -0.647 -15.552 1.00 91.31 217 SER A CA 1
ATOM 1805 C C . SER A 1 217 ? 20.610 -1.425 -15.734 1.00 91.31 217 SER A C 1
ATOM 1807 O O . SER A 1 217 ? 21.645 -0.808 -15.942 1.00 91.31 217 SER A O 1
ATOM 1809 N N . GLY A 1 218 ? 20.606 -2.761 -15.654 1.00 90.25 218 GLY A N 1
ATOM 1810 C CA . GLY A 1 218 ? 21.811 -3.578 -15.874 1.00 90.25 218 GLY A CA 1
ATOM 1811 C C . GLY A 1 218 ? 22.715 -3.774 -14.648 1.00 90.25 218 GLY A C 1
ATOM 1812 O O . GLY A 1 218 ? 23.792 -4.355 -14.769 1.00 90.25 218 GLY A O 1
ATOM 1813 N N . ASP A 1 219 ? 22.295 -3.345 -13.452 1.00 84.12 219 ASP A N 1
ATOM 1814 C CA . ASP A 1 219 ? 23.102 -3.426 -12.219 1.00 84.12 219 ASP A CA 1
ATOM 1815 C C . ASP A 1 219 ? 23.487 -4.858 -11.802 1.00 84.12 219 ASP A C 1
ATOM 1817 O O . ASP A 1 219 ? 24.481 -5.050 -11.100 1.00 84.12 219 ASP A O 1
ATOM 1821 N N . GLU A 1 220 ? 22.771 -5.882 -12.275 1.00 81.81 220 GLU A N 1
ATOM 1822 C CA . GLU A 1 220 ? 23.105 -7.295 -12.033 1.00 81.81 220 GLU A CA 1
ATOM 1823 C C . GLU A 1 220 ? 24.324 -7.789 -12.852 1.00 81.81 220 GLU A C 1
ATOM 1825 O O . GLU A 1 220 ? 24.529 -8.999 -12.981 1.00 81.81 220 GLU A O 1
ATOM 1830 N N . LYS A 1 221 ? 25.123 -6.871 -13.434 1.00 67.69 221 LYS A N 1
ATOM 1831 C CA . LYS A 1 221 ? 26.285 -7.124 -14.320 1.00 67.69 221 LYS A CA 1
ATOM 1832 C C . LYS A 1 221 ? 26.003 -8.156 -15.424 1.00 67.69 221 LYS A C 1
ATOM 1834 O O . LYS A 1 221 ? 26.900 -8.856 -15.888 1.00 67.69 221 LYS A O 1
ATOM 1839 N N . SER A 1 222 ? 24.740 -8.288 -15.811 1.00 79.56 222 SER A N 1
ATOM 1840 C CA . SER A 1 222 ? 24.243 -9.296 -16.741 1.00 79.56 222 SER A CA 1
ATOM 1841 C C . SER A 1 222 ? 22.916 -8.844 -17.344 1.00 79.56 222 SER A C 1
ATOM 1843 O O . SER A 1 222 ? 22.238 -7.963 -16.816 1.00 79.56 222 SER A O 1
ATOM 1845 N N . PHE A 1 223 ? 22.505 -9.500 -18.427 1.00 91.81 223 PHE A N 1
ATOM 1846 C CA . PHE A 1 223 ? 21.189 -9.328 -19.051 1.00 91.81 223 PHE A CA 1
ATOM 1847 C C . PHE A 1 223 ? 20.124 -10.230 -18.419 1.00 91.81 223 PHE A C 1
ATOM 1849 O O . PHE A 1 223 ? 19.158 -10.617 -19.070 1.00 91.81 223 PHE A O 1
ATOM 1856 N N . ARG A 1 224 ? 20.287 -10.611 -17.145 1.00 93.44 224 ARG A N 1
ATOM 1857 C CA . ARG A 1 224 ? 19.310 -11.460 -16.459 1.00 93.44 224 ARG A CA 1
ATOM 1858 C C . ARG A 1 224 ? 17.917 -10.834 -16.550 1.00 93.44 224 ARG A C 1
ATOM 1860 O O . ARG A 1 224 ? 17.787 -9.619 -16.422 1.00 93.44 224 ARG A O 1
ATOM 1867 N N . HIS A 1 225 ? 16.906 -11.680 -16.753 1.00 95.06 225 HIS A N 1
ATOM 1868 C CA . HIS A 1 225 ? 15.499 -11.318 -16.980 1.00 95.06 225 HIS A CA 1
ATOM 1869 C C . HIS A 1 225 ? 15.171 -10.709 -18.350 1.00 95.06 225 HIS A C 1
ATOM 1871 O O . HIS A 1 225 ? 13.992 -10.535 -18.648 1.00 95.06 225 HIS A O 1
ATOM 1877 N N . TRP A 1 226 ? 16.170 -10.451 -19.193 1.00 97.12 226 TRP A N 1
ATOM 1878 C CA . TRP A 1 226 ? 15.973 -9.974 -20.556 1.00 97.12 226 TRP A CA 1
ATOM 1879 C C . TRP A 1 226 ? 16.256 -11.081 -21.568 1.00 97.12 226 TRP A C 1
ATOM 1881 O O . TRP A 1 226 ? 17.296 -11.734 -21.513 1.00 97.12 226 TRP A O 1
ATOM 1891 N N . ASP A 1 227 ? 15.344 -11.251 -22.519 1.00 97.31 227 ASP A N 1
ATOM 1892 C CA . ASP A 1 227 ? 15.569 -12.053 -23.715 1.00 97.31 227 ASP A CA 1
ATOM 1893 C C . ASP A 1 227 ? 16.154 -11.168 -24.822 1.00 97.31 227 ASP A C 1
ATOM 1895 O O . ASP A 1 227 ? 15.549 -10.172 -25.232 1.00 97.31 227 ASP A O 1
ATOM 1899 N N . ILE A 1 228 ? 17.356 -11.496 -25.290 1.00 97.00 228 ILE A N 1
ATOM 1900 C CA . ILE A 1 228 ? 18.051 -10.711 -26.312 1.00 97.00 228 ILE A CA 1
ATOM 1901 C C . ILE A 1 228 ? 17.643 -11.219 -27.694 1.00 97.00 228 ILE A C 1
ATOM 1903 O O . ILE A 1 228 ? 18.320 -12.042 -28.303 1.00 97.00 228 ILE A O 1
ATOM 1907 N N . SER A 1 229 ? 16.531 -10.686 -28.194 1.00 95.25 229 SER A N 1
ATOM 1908 C CA . SER A 1 229 ? 15.980 -11.036 -29.511 1.00 95.25 229 SER A CA 1
ATOM 1909 C C . SER A 1 229 ? 16.871 -10.643 -30.699 1.00 95.25 229 SER A C 1
ATOM 1911 O O . SER A 1 229 ? 16.895 -11.351 -31.701 1.00 95.25 229 SER A O 1
ATOM 1913 N N . TYR A 1 230 ? 17.608 -9.530 -30.605 1.00 96.94 230 TYR A N 1
ATOM 1914 C CA . TYR A 1 230 ? 18.558 -9.083 -31.630 1.00 96.94 230 TYR A CA 1
ATOM 1915 C C . TYR A 1 230 ? 19.793 -8.474 -30.974 1.00 96.94 230 TYR A C 1
ATOM 1917 O O . TYR A 1 230 ? 19.678 -7.704 -30.018 1.00 96.94 230 TYR A O 1
ATOM 1925 N N . ASN A 1 231 ? 20.976 -8.805 -31.490 1.00 96.62 231 ASN A N 1
ATOM 1926 C CA . ASN A 1 231 ? 22.242 -8.466 -30.845 1.00 96.62 231 ASN A CA 1
ATOM 1927 C C . ASN A 1 231 ? 23.338 -8.097 -31.857 1.00 96.62 231 ASN A C 1
ATOM 1929 O O . ASN A 1 231 ? 24.397 -8.724 -31.882 1.00 96.62 231 ASN A O 1
ATOM 1933 N N . GLY A 1 232 ? 23.042 -7.144 -32.743 1.00 96.69 232 GLY A N 1
ATOM 1934 C CA . GLY A 1 232 ? 23.934 -6.762 -33.839 1.00 96.69 232 GLY A CA 1
ATOM 1935 C C . GLY A 1 232 ? 25.239 -6.082 -33.401 1.00 96.69 232 GLY A C 1
ATOM 1936 O O . GLY A 1 232 ? 25.397 -5.657 -32.253 1.00 96.69 232 GLY A O 1
ATOM 1937 N N . GLY A 1 233 ? 26.179 -5.965 -34.341 1.00 97.50 233 GLY A N 1
ATOM 1938 C CA . GLY A 1 233 ? 27.475 -5.315 -34.151 1.00 97.50 233 GLY A CA 1
ATOM 1939 C C . GLY A 1 233 ? 28.295 -5.927 -33.010 1.00 97.50 233 GLY A C 1
ATOM 1940 O O . GLY A 1 233 ? 28.405 -7.145 -32.871 1.00 97.50 233 GLY A O 1
ATOM 1941 N N . HIS A 1 234 ? 28.853 -5.080 -32.144 1.00 97.06 234 HIS A N 1
ATOM 1942 C CA . HIS A 1 234 ? 29.542 -5.499 -30.916 1.00 97.06 234 HIS A CA 1
ATOM 1943 C C . HIS A 1 234 ? 28.605 -5.896 -29.769 1.00 97.06 234 HIS A C 1
ATOM 1945 O O . HIS A 1 234 ? 29.079 -6.064 -28.647 1.00 97.06 234 HIS A O 1
ATOM 1951 N N . ARG A 1 235 ? 27.320 -6.138 -30.065 1.00 97.25 235 ARG A N 1
ATOM 1952 C CA . ARG A 1 235 ? 26.299 -6.611 -29.125 1.00 97.25 235 ARG A CA 1
ATOM 1953 C C . ARG A 1 235 ? 25.919 -5.558 -28.081 1.00 97.25 235 ARG A C 1
ATOM 1955 O O . ARG A 1 235 ? 26.532 -4.500 -27.969 1.00 97.25 235 ARG A O 1
ATOM 1962 N N . TRP A 1 236 ? 24.875 -5.859 -27.318 1.00 96.38 236 TRP A N 1
ATOM 1963 C CA . TRP A 1 236 ? 24.530 -5.142 -26.104 1.00 96.38 236 TRP A CA 1
ATOM 1964 C C . TRP A 1 236 ? 25.663 -5.240 -25.082 1.00 96.38 236 TRP A C 1
ATOM 1966 O O . TRP A 1 236 ? 26.199 -6.323 -24.832 1.00 96.38 236 TRP A O 1
ATOM 1976 N N . THR A 1 237 ? 25.938 -4.130 -24.409 1.00 95.38 237 THR A N 1
ATOM 1977 C CA . THR A 1 237 ? 26.787 -4.095 -23.218 1.00 95.38 237 THR A CA 1
ATOM 1978 C C . THR A 1 237 ? 26.088 -3.358 -22.075 1.00 95.38 237 THR A C 1
ATOM 1980 O O . THR A 1 237 ? 25.056 -2.713 -22.269 1.00 95.38 237 THR A O 1
ATOM 1983 N N . VAL A 1 238 ? 26.632 -3.501 -20.870 1.00 95.44 238 VAL A N 1
ATOM 1984 C CA . VAL A 1 238 ? 26.244 -2.721 -19.694 1.00 95.44 238 VAL A CA 1
ATOM 1985 C C . VAL A 1 238 ? 27.386 -1.764 -19.384 1.00 95.44 238 VAL A C 1
ATOM 1987 O O . VAL A 1 238 ? 28.530 -2.197 -19.237 1.00 95.44 238 VAL A O 1
ATOM 1990 N N . GLU A 1 239 ? 27.079 -0.479 -19.262 1.00 94.19 239 GLU A N 1
ATOM 1991 C CA . GLU A 1 239 ? 28.055 0.559 -18.933 1.00 94.19 239 GLU A CA 1
ATOM 1992 C C . GLU A 1 239 ? 27.856 1.051 -17.502 1.00 94.19 239 GLU A C 1
ATOM 1994 O O . GLU A 1 239 ? 26.725 1.165 -17.029 1.00 94.19 239 GLU A O 1
ATOM 1999 N N . LYS A 1 240 ? 28.965 1.332 -16.808 1.00 93.38 240 LYS A N 1
ATOM 2000 C CA . LYS A 1 240 ? 28.978 1.909 -15.461 1.00 93.38 240 LYS A CA 1
ATOM 2001 C C . LYS A 1 240 ? 30.251 2.743 -15.248 1.00 93.38 240 LYS A C 1
ATOM 2003 O O . LYS A 1 240 ? 31.305 2.144 -15.017 1.00 93.38 240 LYS A O 1
ATOM 2008 N N . PRO A 1 241 ? 30.184 4.088 -15.268 1.00 93.44 241 PRO A N 1
ATOM 2009 C CA . PRO A 1 241 ? 29.021 4.919 -15.613 1.00 93.44 241 PRO A CA 1
ATOM 2010 C C . PRO A 1 241 ? 28.665 4.865 -17.114 1.00 93.44 241 PRO A C 1
ATOM 2012 O O . PRO A 1 241 ? 29.473 4.358 -17.895 1.00 93.44 241 PRO A O 1
ATOM 2015 N N . PRO A 1 242 ? 27.491 5.388 -17.529 1.00 93.81 242 PRO A N 1
ATOM 2016 C CA . PRO A 1 242 ? 27.150 5.589 -18.940 1.00 93.81 242 PRO A CA 1
ATOM 2017 C C . PRO A 1 242 ? 28.209 6.441 -19.658 1.00 93.81 242 PRO A C 1
ATOM 2019 O O . PRO A 1 242 ? 28.497 7.567 -19.245 1.00 93.81 242 PRO A O 1
ATOM 2022 N N . ALA A 1 243 ? 28.819 5.916 -20.718 1.00 94.06 243 ALA A N 1
ATOM 2023 C CA . ALA A 1 243 ? 29.926 6.569 -21.404 1.00 94.06 243 ALA A CA 1
ATOM 2024 C C . ALA A 1 243 ? 29.424 7.641 -22.384 1.00 94.06 243 ALA A C 1
ATOM 2026 O O . ALA A 1 243 ? 28.559 7.389 -23.217 1.00 94.06 243 ALA A O 1
ATOM 2027 N N . GLY A 1 244 ? 30.000 8.846 -22.319 1.00 94.00 244 GLY A N 1
ATOM 2028 C CA . GLY A 1 244 ? 29.644 9.950 -23.222 1.00 94.00 244 GLY A CA 1
ATOM 2029 C C . GLY A 1 244 ? 28.229 10.507 -23.018 1.00 94.00 244 GLY A C 1
ATOM 2030 O O . GLY A 1 244 ? 27.709 11.174 -23.909 1.00 94.00 244 GLY A O 1
ATOM 2031 N N . MET A 1 245 ? 27.631 10.250 -21.853 1.00 93.81 245 MET A N 1
ATOM 2032 C CA . MET A 1 245 ? 26.323 10.742 -21.426 1.00 93.81 245 MET A CA 1
ATOM 2033 C C . MET A 1 245 ? 26.457 11.592 -20.157 1.00 93.81 245 MET A C 1
ATOM 2035 O O . MET A 1 245 ? 27.368 11.347 -19.361 1.00 93.81 245 MET A O 1
ATOM 2039 N N . PRO A 1 246 ? 25.552 12.560 -19.923 1.00 92.12 246 PRO A N 1
ATOM 2040 C CA . PRO A 1 246 ? 25.392 13.159 -18.603 1.00 92.12 246 PRO A CA 1
ATOM 2041 C C . PRO A 1 246 ? 25.081 12.097 -17.541 1.00 92.12 246 PRO A C 1
ATOM 2043 O O . PRO A 1 246 ? 24.534 11.035 -17.848 1.00 92.12 246 PRO A O 1
ATOM 2046 N N . GLU A 1 247 ? 25.396 12.400 -16.282 1.00 92.62 247 GLU A N 1
ATOM 2047 C CA . GLU A 1 247 ? 25.047 11.526 -15.161 1.00 92.62 247 GLU A CA 1
ATOM 2048 C C . GLU A 1 247 ? 23.531 11.305 -15.076 1.00 92.62 247 GLU A C 1
ATOM 2050 O O . GLU A 1 247 ? 22.737 12.231 -15.272 1.00 92.62 247 GLU A O 1
ATOM 2055 N N . LEU A 1 248 ? 23.122 10.080 -14.729 1.00 93.19 248 LEU A N 1
ATOM 2056 C CA . LEU A 1 248 ? 21.714 9.779 -14.483 1.00 93.19 248 LEU A CA 1
ATOM 2057 C C . LEU A 1 248 ? 21.198 10.613 -13.298 1.00 93.19 248 LEU A C 1
ATOM 2059 O O . LEU A 1 248 ? 21.897 10.720 -12.279 1.00 93.19 248 LEU A O 1
ATOM 2063 N N . PRO A 1 249 ? 19.978 11.175 -13.394 1.00 92.44 249 PRO A N 1
ATOM 2064 C CA . PRO A 1 249 ? 19.478 12.154 -12.439 1.00 92.44 249 PRO A CA 1
ATOM 2065 C C . PRO A 1 249 ? 19.361 11.553 -11.036 1.00 92.44 249 PRO A C 1
ATOM 2067 O O . PRO A 1 249 ? 18.520 10.698 -10.775 1.00 92.44 249 PRO A O 1
ATOM 2070 N N . GLN A 1 250 ? 20.183 12.042 -10.104 1.00 90.75 250 GLN A N 1
ATOM 2071 C CA . GLN A 1 250 ? 20.187 11.580 -8.706 1.00 90.75 250 GLN A CA 1
ATOM 2072 C C . GLN A 1 250 ? 18.945 12.009 -7.913 1.00 90.75 250 GLN A C 1
ATOM 2074 O O . GLN A 1 250 ? 18.704 11.509 -6.815 1.00 90.75 250 GLN A O 1
ATOM 2079 N N . THR A 1 251 ? 18.146 12.922 -8.469 1.00 92.25 251 THR A N 1
ATOM 2080 C CA . THR A 1 251 ? 16.831 13.294 -7.940 1.00 92.25 251 THR A CA 1
ATOM 2081 C C . THR A 1 251 ? 15.800 12.182 -8.114 1.00 92.25 251 THR A C 1
ATOM 2083 O O . THR A 1 251 ? 14.845 12.130 -7.344 1.00 92.25 251 THR A O 1
ATOM 2086 N N . GLU A 1 252 ? 15.998 11.279 -9.079 1.00 90.81 252 GLU A N 1
ATOM 2087 C CA . GLU A 1 252 ? 15.116 10.138 -9.304 1.00 90.81 252 GLU A CA 1
ATOM 2088 C C . GLU A 1 252 ? 15.478 8.985 -8.358 1.00 90.81 252 GLU A C 1
ATOM 2090 O O . GLU A 1 252 ? 16.586 8.441 -8.444 1.00 90.81 252 GLU A O 1
ATOM 2095 N N . PRO A 1 253 ? 14.556 8.528 -7.485 1.00 90.62 253 PRO A N 1
ATOM 2096 C CA . PRO A 1 253 ? 14.827 7.429 -6.556 1.00 90.62 253 PRO A CA 1
ATOM 2097 C C . PRO A 1 253 ? 15.319 6.145 -7.240 1.00 90.62 253 PRO A C 1
ATOM 2099 O O . PRO A 1 253 ? 16.056 5.371 -6.633 1.00 90.62 253 PRO A O 1
ATOM 2102 N N . LEU A 1 254 ? 14.933 5.930 -8.504 1.00 88.19 254 LEU A N 1
ATOM 2103 C CA . LEU A 1 254 ? 15.347 4.792 -9.328 1.00 88.19 254 LEU A CA 1
ATOM 2104 C C . LEU A 1 254 ? 16.867 4.748 -9.576 1.00 88.19 254 LEU A C 1
ATOM 2106 O O . LEU A 1 254 ? 17.442 3.657 -9.646 1.00 88.19 254 LEU A O 1
ATOM 2110 N N . PHE A 1 255 ? 17.501 5.918 -9.704 1.00 90.00 255 PHE A N 1
ATOM 2111 C CA . PHE A 1 255 ? 18.917 6.078 -10.059 1.00 90.00 255 PHE A CA 1
ATOM 2112 C C . PHE A 1 255 ? 19.790 6.547 -8.896 1.00 90.00 255 PHE A C 1
ATOM 2114 O O . PHE A 1 255 ? 20.991 6.761 -9.072 1.00 90.00 255 PHE A O 1
ATOM 2121 N N . LYS A 1 256 ? 19.219 6.700 -7.700 1.00 88.69 256 LYS A N 1
ATOM 2122 C CA . LYS A 1 256 ? 19.982 7.074 -6.513 1.00 88.69 256 LYS A CA 1
ATOM 2123 C C . LYS A 1 256 ? 21.117 6.073 -6.279 1.00 88.69 256 LYS A C 1
ATOM 2125 O O . LYS A 1 256 ? 20.872 4.872 -6.158 1.00 88.69 256 LYS A O 1
ATOM 2130 N N . ASP A 1 257 ? 22.350 6.575 -6.245 1.00 88.12 257 ASP A N 1
ATOM 2131 C CA . ASP A 1 257 ? 23.582 5.790 -6.088 1.00 88.12 257 ASP A CA 1
ATOM 2132 C C . ASP A 1 257 ? 23.806 4.738 -7.205 1.00 88.12 257 ASP A C 1
ATOM 2134 O O . ASP A 1 257 ? 24.591 3.795 -7.055 1.00 88.12 257 ASP A O 1
ATOM 2138 N N . ARG A 1 258 ? 23.119 4.883 -8.350 1.00 89.38 258 ARG A N 1
ATOM 2139 C CA . ARG A 1 258 ? 23.173 3.968 -9.500 1.00 89.38 258 ARG A CA 1
ATOM 2140 C C . ARG A 1 258 ? 23.444 4.737 -10.786 1.00 89.38 258 ARG A C 1
ATOM 2142 O O . ARG A 1 258 ? 22.658 5.570 -11.218 1.00 89.38 258 ARG A O 1
ATOM 2149 N N . GLN A 1 259 ? 24.558 4.402 -11.422 1.00 93.19 259 GLN A N 1
ATOM 2150 C CA . GLN A 1 259 ? 25.006 4.982 -12.686 1.00 93.19 259 GLN A CA 1
ATOM 2151 C C . GLN A 1 259 ? 25.274 3.844 -13.661 1.00 93.19 259 GLN A C 1
ATOM 2153 O O . GLN A 1 259 ? 26.419 3.575 -13.997 1.00 93.19 259 GLN A O 1
ATOM 2158 N N . THR A 1 260 ? 24.233 3.107 -14.033 1.00 94.06 260 THR A N 1
ATOM 2159 C CA . THR A 1 260 ? 24.361 1.939 -14.909 1.00 94.06 260 THR A CA 1
ATOM 2160 C C . THR A 1 260 ? 23.307 2.022 -16.001 1.00 94.06 260 THR A C 1
ATOM 2162 O O . THR A 1 260 ? 22.159 2.374 -15.722 1.00 94.06 260 THR A O 1
ATOM 2165 N N . CYS A 1 261 ? 23.684 1.712 -17.239 1.00 94.50 261 CYS A N 1
ATOM 2166 C CA . CYS A 1 261 ? 22.750 1.644 -18.357 1.00 94.50 261 CYS A CA 1
ATOM 2167 C C . CYS A 1 261 ? 23.068 0.474 -19.294 1.00 94.50 261 CYS A C 1
ATOM 2169 O O . CYS A 1 261 ? 24.130 -0.150 -19.221 1.00 94.50 261 CYS A O 1
ATOM 2171 N N . PHE A 1 262 ? 22.129 0.188 -20.194 1.00 95.81 262 PHE A N 1
ATOM 2172 C CA . PHE A 1 262 ? 22.351 -0.695 -21.332 1.00 95.81 262 PHE A CA 1
ATOM 2173 C C . PHE A 1 262 ? 22.760 0.134 -22.549 1.00 95.81 262 PHE A C 1
ATOM 2175 O O . PHE A 1 262 ? 22.107 1.131 -22.848 1.00 95.81 262 PHE A O 1
ATOM 2182 N N . ALA A 1 263 ? 23.776 -0.313 -23.283 1.00 95.56 263 ALA A N 1
ATOM 2183 C CA . ALA A 1 263 ? 24.244 0.342 -24.499 1.00 95.56 263 ALA A CA 1
ATOM 2184 C C . ALA A 1 263 ? 24.168 -0.610 -25.700 1.00 95.56 263 ALA A C 1
ATOM 2186 O O . ALA A 1 263 ? 24.573 -1.775 -25.619 1.00 95.56 263 ALA A O 1
ATOM 2187 N N . THR A 1 264 ? 23.621 -0.108 -26.808 1.00 96.56 264 THR A N 1
ATOM 2188 C CA . THR A 1 264 ? 23.552 -0.800 -28.101 1.00 96.56 264 THR A CA 1
ATOM 2189 C C . THR A 1 264 ? 24.832 -0.603 -28.909 1.00 96.56 264 THR A C 1
ATOM 2191 O O . THR A 1 264 ? 25.657 0.252 -28.594 1.00 96.56 264 THR A O 1
ATOM 2194 N N . SER A 1 265 ? 24.984 -1.370 -29.989 1.00 96.62 265 SER A N 1
ATOM 2195 C CA . SER A 1 265 ? 26.092 -1.213 -30.932 1.00 96.62 265 SER A CA 1
ATOM 2196 C C . SER A 1 265 ? 25.683 -0.442 -32.200 1.00 96.62 265 SER A C 1
ATOM 2198 O O . SER A 1 265 ? 24.646 0.215 -32.232 1.00 96.62 265 SER A O 1
ATOM 2200 N N . TYR A 1 266 ? 26.514 -0.506 -33.245 1.00 95.19 266 TYR A N 1
ATOM 2201 C CA . TYR A 1 266 ? 26.300 0.150 -34.544 1.00 95.19 266 TYR A CA 1
ATOM 2202 C C . TYR A 1 266 ? 25.267 -0.557 -35.441 1.00 95.19 266 TYR A C 1
ATOM 2204 O O . TYR A 1 266 ? 24.857 -0.010 -36.461 1.00 95.19 266 TYR A O 1
ATOM 2212 N N . GLU A 1 267 ? 24.827 -1.758 -35.066 1.00 96.31 267 GLU A N 1
ATOM 2213 C CA . GLU A 1 267 ? 23.672 -2.433 -35.662 1.00 96.31 267 GLU A C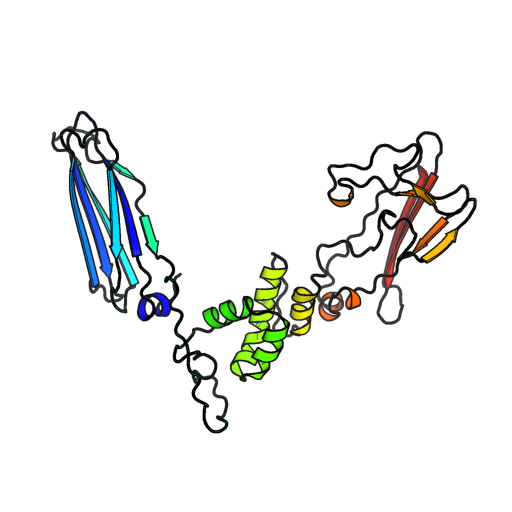A 1
ATOM 2214 C C . GLU A 1 267 ? 22.534 -2.543 -34.645 1.00 96.31 267 GLU A C 1
ATOM 2216 O O . GLU A 1 267 ? 22.727 -2.380 -33.441 1.00 96.31 267 GLU A O 1
ATOM 2221 N N . HIS A 1 268 ? 21.334 -2.866 -35.131 1.00 95.44 268 HIS A N 1
ATOM 2222 C CA . HIS A 1 268 ? 20.140 -2.970 -34.302 1.00 95.44 268 HIS A CA 1
ATOM 2223 C C . HIS A 1 268 ? 20.307 -3.999 -33.172 1.00 95.44 268 HIS A C 1
ATOM 2225 O O . HIS A 1 268 ? 20.643 -5.168 -33.396 1.00 95.44 268 HIS A O 1
ATOM 2231 N N . CYS A 1 269 ? 20.004 -3.575 -31.948 1.00 98.00 269 CYS A N 1
ATOM 2232 C CA . CYS A 1 269 ? 19.968 -4.439 -30.779 1.00 98.00 269 CYS A CA 1
ATOM 2233 C C . CYS A 1 269 ? 18.583 -4.344 -30.120 1.00 98.00 269 CYS A C 1
ATOM 2235 O O . CYS A 1 269 ? 17.982 -3.275 -30.042 1.00 98.00 269 CYS A O 1
ATOM 2237 N N . THR A 1 270 ? 18.034 -5.465 -29.651 1.00 98.06 270 THR A N 1
ATOM 2238 C CA . THR A 1 270 ? 16.704 -5.518 -29.026 1.00 98.06 270 THR A CA 1
ATOM 2239 C C . THR A 1 270 ? 16.683 -6.523 -27.893 1.00 98.06 270 THR A C 1
ATOM 2241 O O . THR A 1 270 ? 17.057 -7.682 -28.074 1.00 98.06 270 THR A O 1
ATOM 2244 N N . LYS A 1 271 ? 16.198 -6.072 -26.739 1.00 97.31 271 LYS A N 1
ATOM 2245 C CA . LYS A 1 271 ? 15.933 -6.894 -25.561 1.00 97.31 271 LYS A CA 1
ATOM 2246 C C . LYS A 1 271 ? 14.444 -6.850 -25.223 1.00 97.31 271 LYS A C 1
ATOM 2248 O O . LYS A 1 271 ? 13.811 -5.811 -25.389 1.00 97.31 271 LYS A O 1
ATOM 2253 N N . VAL A 1 272 ? 13.894 -7.964 -24.754 1.00 97.88 272 VAL A N 1
ATOM 2254 C CA . VAL A 1 272 ? 12.467 -8.132 -24.452 1.00 97.88 272 VAL A CA 1
ATOM 2255 C C . VAL A 1 272 ? 12.303 -8.697 -23.044 1.00 97.88 272 VAL A C 1
ATOM 2257 O O . VAL A 1 272 ? 13.085 -9.541 -22.614 1.00 97.88 272 VAL A O 1
ATOM 2260 N N . GLN A 1 273 ? 11.284 -8.238 -22.320 1.00 97.50 273 GLN A N 1
ATOM 2261 C CA . GLN A 1 273 ? 10.857 -8.842 -21.061 1.00 97.50 273 GLN A CA 1
ATOM 2262 C C . GLN A 1 273 ? 9.343 -9.033 -21.094 1.00 97.50 273 GLN A C 1
ATOM 2264 O O . GLN A 1 273 ? 8.600 -8.090 -21.360 1.00 97.50 273 GLN A O 1
ATOM 2269 N N . VAL A 1 274 ? 8.892 -10.262 -20.845 1.00 96.81 274 VAL A N 1
ATOM 2270 C CA . VAL A 1 274 ? 7.467 -10.598 -20.758 1.00 96.81 274 VAL A CA 1
ATOM 2271 C C . VAL A 1 274 ? 7.060 -10.582 -19.291 1.00 96.81 274 VAL A C 1
ATOM 2273 O O . VAL A 1 274 ? 7.638 -11.300 -18.476 1.00 96.81 274 VAL A O 1
ATOM 2276 N N . ILE A 1 275 ? 6.067 -9.759 -18.954 1.00 97.12 275 ILE A N 1
ATOM 2277 C CA . ILE A 1 275 ? 5.565 -9.607 -17.586 1.00 97.12 275 ILE A CA 1
ATOM 2278 C C . ILE A 1 275 ? 4.189 -10.261 -17.500 1.00 97.12 275 ILE A C 1
ATOM 2280 O O . ILE A 1 275 ? 3.221 -9.786 -18.093 1.00 97.12 275 ILE A O 1
ATOM 2284 N N . ILE A 1 276 ? 4.098 -11.348 -16.735 1.00 95.81 276 ILE A N 1
ATOM 2285 C CA . ILE A 1 276 ? 2.833 -12.025 -16.452 1.00 95.81 276 ILE A CA 1
ATOM 2286 C C . ILE A 1 276 ? 2.200 -11.366 -15.221 1.00 95.81 276 ILE A C 1
ATOM 2288 O O . ILE A 1 276 ? 2.574 -11.647 -14.083 1.00 95.81 276 ILE A O 1
ATOM 2292 N N . LEU A 1 277 ? 1.241 -10.461 -15.448 1.00 95.88 277 LEU A N 1
ATOM 2293 C CA . LEU A 1 277 ? 0.627 -9.633 -14.395 1.00 95.88 277 LEU A CA 1
ATOM 2294 C C . LEU A 1 277 ? 0.018 -10.462 -13.247 1.00 95.88 277 LEU A C 1
ATOM 2296 O O . LEU A 1 277 ? 0.066 -10.048 -12.086 1.00 95.88 277 LEU A O 1
ATOM 2300 N N . THR A 1 278 ? -0.503 -11.655 -13.547 1.00 95.00 278 THR A N 1
ATOM 2301 C CA . THR A 1 278 ? -1.057 -12.573 -12.542 1.00 95.00 278 THR A CA 1
ATOM 2302 C C . THR A 1 278 ? 0.007 -13.152 -11.614 1.00 95.00 278 THR A C 1
ATOM 2304 O O . THR A 1 278 ? -0.239 -13.274 -10.414 1.00 95.00 278 THR A O 1
ATOM 2307 N N . ASP A 1 279 ? 1.204 -13.440 -12.128 1.00 95.25 279 ASP A N 1
ATOM 2308 C CA . ASP A 1 279 ? 2.321 -13.975 -11.335 1.00 95.25 279 ASP A CA 1
ATOM 2309 C C . ASP A 1 279 ? 2.908 -12.905 -10.407 1.00 95.25 279 ASP A C 1
ATOM 2311 O O . ASP A 1 279 ? 3.346 -13.193 -9.286 1.00 95.25 279 ASP A O 1
ATOM 2315 N N . GLU A 1 280 ? 2.843 -11.646 -10.847 1.00 95.44 280 GLU A N 1
ATOM 2316 C CA . GLU A 1 280 ? 3.205 -10.478 -10.046 1.00 95.44 280 GLU A CA 1
ATOM 2317 C C . GLU A 1 280 ? 2.174 -10.180 -8.939 1.00 95.44 280 GLU A C 1
ATOM 2319 O O . GLU A 1 280 ? 2.494 -9.449 -7.999 1.00 95.44 280 GLU A O 1
ATOM 2324 N N . GLY A 1 281 ? 0.988 -10.805 -8.987 1.00 94.69 281 GLY A N 1
ATOM 2325 C CA . GLY A 1 281 ? -0.048 -10.755 -7.952 1.00 94.69 281 GLY A CA 1
ATOM 2326 C C . GLY A 1 281 ? -1.286 -9.933 -8.310 1.00 94.69 281 GLY A C 1
ATOM 2327 O O . GLY A 1 281 ? -2.128 -9.711 -7.438 1.00 94.69 281 GLY A O 1
ATOM 2328 N N . ILE A 1 282 ? -1.422 -9.471 -9.556 1.00 95.69 282 ILE A N 1
ATOM 2329 C CA . ILE A 1 282 ? -2.611 -8.738 -10.001 1.00 95.69 282 ILE A CA 1
ATOM 2330 C C . ILE A 1 282 ? -3.688 -9.752 -10.388 1.00 95.69 282 ILE A C 1
ATOM 2332 O O . ILE A 1 282 ? -3.539 -10.530 -11.327 1.00 95.69 282 ILE A O 1
ATOM 2336 N N . HIS A 1 283 ? -4.781 -9.773 -9.631 1.00 96.06 283 HIS A N 1
ATOM 2337 C CA . HIS A 1 283 ? -5.847 -10.751 -9.825 1.00 96.06 283 HIS A CA 1
ATOM 2338 C C . HIS A 1 283 ? -6.604 -10.501 -11.151 1.00 96.06 283 HIS A C 1
ATOM 2340 O O . HIS A 1 283 ? -6.951 -9.347 -11.410 1.00 96.06 283 HIS A O 1
ATOM 2346 N N . PRO A 1 284 ? -6.968 -11.535 -11.944 1.00 95.31 284 PRO A N 1
ATOM 2347 C CA . PRO A 1 284 ? -7.697 -11.369 -13.212 1.00 95.31 284 PRO A CA 1
ATOM 2348 C C . PRO A 1 284 ? -8.971 -10.531 -13.090 1.00 95.31 284 PRO A C 1
ATOM 2350 O O . PRO A 1 284 ? -9.183 -9.620 -13.871 1.00 95.31 284 PRO A O 1
ATOM 2353 N N . TYR A 1 285 ? -9.754 -10.736 -12.023 1.00 94.56 285 TYR A N 1
ATOM 2354 C CA . TYR A 1 285 ? -10.927 -9.899 -11.722 1.00 94.56 285 TYR A CA 1
ATOM 2355 C C . TYR A 1 285 ? -10.629 -8.385 -11.737 1.00 94.56 285 TYR A C 1
ATOM 2357 O O . TYR A 1 285 ? -11.453 -7.615 -12.220 1.00 94.56 285 TYR A O 1
ATOM 2365 N N . ILE A 1 286 ? -9.460 -7.951 -11.241 1.00 94.81 286 ILE A N 1
ATOM 2366 C CA . ILE A 1 286 ? -9.046 -6.540 -11.284 1.00 94.81 286 ILE A CA 1
ATOM 2367 C C . ILE A 1 286 ? -8.736 -6.107 -12.718 1.00 94.81 286 ILE A C 1
ATOM 2369 O O . ILE A 1 286 ? -9.213 -5.056 -13.142 1.00 94.81 286 ILE A O 1
ATOM 2373 N N . LEU A 1 287 ? -7.980 -6.922 -13.458 1.00 94.19 287 LEU A N 1
ATOM 2374 C CA . LEU A 1 287 ? -7.614 -6.647 -14.849 1.00 94.19 287 LEU A CA 1
ATOM 2375 C C . LEU A 1 287 ? -8.845 -6.568 -15.754 1.00 94.19 287 LEU A C 1
ATOM 2377 O O . LEU A 1 287 ? -8.958 -5.626 -16.522 1.00 94.19 287 LEU A O 1
ATOM 2381 N N . ASP A 1 288 ? -9.784 -7.501 -15.621 1.00 93.44 288 ASP A N 1
ATOM 2382 C CA . ASP A 1 288 ? -10.930 -7.615 -16.525 1.00 93.44 288 ASP A CA 1
ATOM 2383 C C . ASP A 1 288 ? -12.048 -6.618 -16.181 1.00 93.44 288 ASP A C 1
ATOM 2385 O O . ASP A 1 288 ? -12.694 -6.078 -17.080 1.00 93.44 288 ASP A O 1
ATOM 2389 N N . THR A 1 289 ? -12.271 -6.354 -14.885 1.00 94.00 289 THR A N 1
ATOM 2390 C CA . THR A 1 289 ? -13.400 -5.529 -14.413 1.00 94.00 289 THR A CA 1
ATOM 2391 C C . THR A 1 289 ? -13.039 -4.057 -14.266 1.00 94.00 289 THR A C 1
ATOM 2393 O O . THR A 1 289 ? -13.832 -3.198 -14.639 1.00 94.00 289 THR A O 1
ATOM 2396 N N . TYR A 1 290 ? -11.879 -3.758 -13.672 1.00 93.00 290 TYR A N 1
ATOM 2397 C CA . TYR A 1 290 ? -11.499 -2.384 -13.327 1.00 93.00 290 TYR A CA 1
ATOM 2398 C C . TYR A 1 290 ? -10.475 -1.790 -14.286 1.00 93.00 290 TYR A C 1
ATOM 2400 O O . TYR A 1 290 ? -10.411 -0.569 -14.371 1.00 93.00 290 TYR A O 1
ATOM 2408 N N . GLN A 1 291 ? -9.690 -2.628 -14.977 1.00 93.81 291 GLN A N 1
ATOM 2409 C CA . GLN A 1 291 ? -8.715 -2.211 -15.994 1.00 93.81 291 GLN A CA 1
ATOM 2410 C C . GLN A 1 291 ? -7.863 -1.021 -15.515 1.00 93.81 291 GLN A C 1
ATOM 2412 O O . GLN A 1 291 ? -7.902 0.052 -16.122 1.00 93.81 291 GLN A O 1
ATOM 2417 N N . PRO A 1 292 ? -7.146 -1.162 -14.379 1.00 93.25 292 PRO A N 1
ATOM 2418 C CA . PRO A 1 292 ? -6.376 -0.053 -13.834 1.00 93.25 292 PRO A CA 1
ATOM 2419 C C . PRO A 1 292 ? -5.343 0.435 -14.862 1.00 93.25 292 PRO A C 1
ATOM 2421 O O . PRO A 1 292 ? -4.830 -0.384 -15.632 1.00 93.25 292 PRO A O 1
ATOM 2424 N N . PRO A 1 293 ? -4.997 1.736 -14.858 1.00 94.81 293 PRO A N 1
ATOM 2425 C CA . PRO A 1 293 ? -3.980 2.265 -15.755 1.00 94.81 293 PRO A CA 1
ATOM 2426 C C . PRO A 1 293 ? -2.669 1.484 -15.638 1.00 94.81 293 PRO A C 1
ATOM 2428 O O . PRO A 1 293 ? -2.181 1.230 -14.535 1.00 94.81 293 PRO A O 1
ATOM 2431 N N . ILE A 1 294 ? -2.102 1.112 -16.785 1.00 95.94 294 ILE A N 1
ATOM 2432 C CA . ILE A 1 294 ? -0.766 0.524 -16.880 1.00 95.94 294 ILE A CA 1
ATOM 2433 C C . ILE A 1 294 ? 0.159 1.622 -17.385 1.00 95.94 294 ILE A C 1
ATOM 2435 O O . ILE A 1 294 ? 0.123 1.983 -18.560 1.00 95.94 294 ILE A O 1
ATOM 2439 N N . GLU A 1 295 ? 0.964 2.171 -16.484 1.00 96.38 295 GLU A N 1
ATOM 2440 C CA . GLU A 1 295 ? 1.955 3.184 -16.828 1.00 96.38 295 GLU A CA 1
ATOM 2441 C C . GLU A 1 295 ? 3.248 2.522 -17.310 1.00 96.38 295 GLU A C 1
ATOM 2443 O O . GLU A 1 295 ? 3.746 1.574 -16.695 1.00 96.38 295 GLU A O 1
ATOM 2448 N N . VAL A 1 296 ? 3.795 3.030 -18.416 1.00 96.75 296 VAL A N 1
ATOM 2449 C CA . VAL A 1 296 ? 5.092 2.606 -18.944 1.00 96.75 296 VAL A CA 1
ATOM 2450 C C . VAL A 1 296 ? 5.938 3.828 -19.250 1.00 96.75 296 VAL A C 1
ATOM 2452 O O . VAL A 1 296 ? 5.474 4.779 -19.874 1.00 96.75 296 VAL A O 1
ATOM 2455 N N . SER A 1 297 ? 7.194 3.778 -18.826 1.00 93.94 297 SER A N 1
ATOM 2456 C CA . SER A 1 297 ? 8.180 4.830 -19.034 1.00 93.94 297 SER A CA 1
ATOM 2457 C C . SER A 1 297 ? 9.576 4.223 -19.175 1.00 93.94 297 SER A C 1
ATOM 2459 O O . SER A 1 297 ? 9.849 3.125 -18.684 1.00 93.94 297 SER A O 1
ATOM 2461 N N . GLU A 1 298 ? 10.462 4.928 -19.875 1.00 93.69 298 GLU A N 1
ATOM 2462 C CA . GLU A 1 298 ? 11.864 4.547 -20.041 1.00 93.69 298 GLU A CA 1
ATOM 2463 C C . GLU A 1 298 ? 12.726 5.801 -20.206 1.00 93.69 298 GLU A C 1
ATOM 2465 O O . GLU A 1 298 ? 12.303 6.779 -20.824 1.00 93.69 298 GLU A O 1
ATOM 2470 N N . TRP A 1 299 ? 13.938 5.760 -19.654 1.00 93.94 299 TRP A N 1
ATOM 2471 C CA . TRP A 1 299 ? 14.966 6.771 -19.883 1.00 93.94 299 TRP A CA 1
ATOM 2472 C C . TRP A 1 299 ? 15.873 6.305 -21.019 1.00 93.94 299 TRP A C 1
ATOM 2474 O O . TRP A 1 299 ? 16.388 5.188 -20.977 1.00 93.94 299 TRP A O 1
ATOM 2484 N N . TYR A 1 300 ? 16.088 7.162 -22.013 1.00 94.75 300 TYR A N 1
ATOM 2485 C CA . TYR A 1 300 ? 16.918 6.866 -23.176 1.00 94.75 300 TYR A CA 1
ATOM 2486 C C . TYR A 1 300 ? 17.746 8.094 -23.575 1.00 94.75 300 TYR A C 1
ATOM 2488 O O . TYR A 1 300 ? 17.441 9.220 -23.185 1.00 94.75 300 TYR A O 1
ATOM 2496 N N . GLY A 1 301 ? 18.826 7.868 -24.318 1.00 94.38 301 GLY A N 1
ATOM 2497 C CA . GLY A 1 301 ? 19.740 8.914 -24.762 1.00 94.38 301 GLY A CA 1
ATOM 2498 C C . GLY A 1 301 ? 20.847 8.350 -25.649 1.00 94.38 301 GLY A C 1
ATOM 2499 O O . GLY A 1 301 ? 20.959 7.133 -25.812 1.00 94.38 301 GLY A O 1
ATOM 2500 N N . CYS A 1 302 ? 21.656 9.232 -26.229 1.00 94.88 302 CYS A N 1
ATOM 2501 C CA . CYS A 1 302 ? 22.811 8.869 -27.041 1.00 94.88 302 CYS A CA 1
ATOM 2502 C C . CYS A 1 302 ? 23.991 9.779 -26.723 1.00 94.88 302 CYS A C 1
ATOM 2504 O O . CYS A 1 302 ? 23.827 10.890 -26.215 1.00 94.88 302 CYS A O 1
ATOM 2506 N N . ARG A 1 303 ? 25.190 9.305 -27.055 1.00 94.88 303 ARG A N 1
ATOM 2507 C CA . ARG A 1 303 ? 26.408 10.078 -26.841 1.00 94.88 303 ARG A CA 1
ATOM 2508 C C . ARG A 1 303 ? 26.351 11.411 -27.579 1.00 94.88 303 ARG A C 1
ATOM 2510 O O . ARG A 1 303 ? 25.846 11.487 -28.695 1.00 94.88 303 ARG A O 1
ATOM 2517 N N . TYR A 1 304 ? 26.982 12.426 -26.994 1.00 91.00 304 TYR A N 1
ATOM 2518 C CA . TYR A 1 304 ? 27.075 13.768 -27.582 1.00 91.00 304 TYR A CA 1
ATOM 2519 C C . TYR A 1 304 ? 27.753 13.801 -28.966 1.00 91.00 304 TYR A C 1
ATOM 2521 O O . TYR A 1 304 ? 27.562 14.752 -29.719 1.00 91.00 304 TYR A O 1
ATOM 2529 N N . ASP A 1 305 ? 28.569 12.795 -29.288 1.00 94.19 305 ASP A N 1
ATOM 2530 C CA . ASP A 1 305 ? 29.349 12.685 -30.523 1.00 94.19 305 ASP A CA 1
ATOM 2531 C C . ASP A 1 305 ? 28.834 11.609 -31.491 1.00 94.19 305 ASP A C 1
ATOM 2533 O O . ASP A 1 305 ? 29.447 11.391 -32.537 1.00 94.19 305 ASP A O 1
ATOM 2537 N N . CYS A 1 306 ? 27.738 10.915 -31.163 1.00 93.44 306 CYS A N 1
ATOM 2538 C CA . CYS A 1 306 ? 27.244 9.796 -31.960 1.00 93.44 306 CYS A CA 1
ATOM 2539 C C . CYS A 1 306 ? 25.707 9.729 -31.936 1.00 93.44 306 CYS A C 1
ATOM 2541 O O . CYS A 1 306 ? 25.141 9.315 -30.918 1.00 93.44 306 CYS A O 1
ATOM 2543 N N . PRO A 1 307 ? 25.031 10.101 -33.041 1.00 94.25 307 PRO A N 1
ATOM 2544 C CA . PRO A 1 307 ? 23.578 10.040 -33.121 1.00 94.25 307 PRO A CA 1
ATOM 2545 C C . PRO A 1 307 ? 23.089 8.591 -33.095 1.00 94.25 307 PRO A C 1
ATOM 2547 O O . PRO A 1 307 ? 23.762 7.674 -33.580 1.00 94.25 307 PRO A O 1
ATOM 2550 N N . ALA A 1 308 ? 21.888 8.381 -32.567 1.00 95.88 308 ALA A N 1
ATOM 2551 C CA . ALA A 1 308 ? 21.309 7.049 -32.436 1.00 95.88 308 ALA A CA 1
ATOM 2552 C C . ALA A 1 308 ? 19.820 7.037 -32.777 1.00 95.88 308 ALA A C 1
ATOM 2554 O O . ALA A 1 308 ? 19.118 8.040 -32.711 1.00 95.88 308 ALA A O 1
ATOM 2555 N N . ARG A 1 309 ? 19.312 5.856 -33.133 1.00 96.69 309 ARG A N 1
ATOM 2556 C CA . ARG A 1 309 ? 17.874 5.633 -33.299 1.00 96.69 309 ARG A CA 1
ATOM 2557 C C . ARG A 1 309 ? 17.365 4.808 -32.140 1.00 96.69 309 ARG A C 1
ATOM 2559 O O . ARG A 1 309 ? 17.867 3.711 -31.899 1.00 96.69 309 ARG A O 1
ATOM 2566 N N . TYR A 1 310 ? 16.348 5.322 -31.469 1.00 97.56 310 TYR A N 1
ATOM 2567 C CA . TYR A 1 310 ? 15.723 4.671 -30.335 1.00 97.56 310 TYR A CA 1
ATOM 2568 C C . TYR A 1 310 ? 14.322 4.166 -30.690 1.00 97.56 310 TYR A C 1
ATOM 2570 O O . TYR A 1 310 ? 13.591 4.797 -31.457 1.00 97.56 310 TYR A O 1
ATOM 2578 N N . GLN A 1 311 ? 13.939 3.017 -30.130 1.00 97.75 311 GLN A N 1
ATOM 2579 C CA . GLN A 1 311 ? 12.589 2.478 -30.252 1.00 97.75 311 GLN A CA 1
ATOM 2580 C C . GLN A 1 311 ? 12.171 1.757 -28.967 1.00 97.75 311 GLN A C 1
ATOM 2582 O O . GLN A 1 311 ? 12.822 0.795 -28.562 1.00 97.75 311 GLN A O 1
ATOM 2587 N N . LEU A 1 312 ? 11.018 2.144 -28.419 1.00 98.00 312 LEU A N 1
ATOM 2588 C CA . LEU A 1 312 ? 10.309 1.427 -27.358 1.00 98.00 312 LEU A CA 1
ATOM 2589 C C . LEU A 1 312 ? 9.005 0.863 -27.924 1.00 98.00 312 LEU A C 1
ATOM 2591 O O . LEU A 1 312 ? 8.207 1.585 -28.520 1.00 98.00 312 LEU A O 1
ATOM 2595 N N . ARG A 1 313 ? 8.782 -0.440 -27.737 1.00 97.94 313 ARG A N 1
ATOM 2596 C CA . ARG A 1 313 ? 7.556 -1.126 -28.149 1.00 97.94 313 ARG A CA 1
ATOM 2597 C C . ARG A 1 313 ? 6.972 -1.899 -26.973 1.00 97.94 313 ARG A C 1
ATOM 2599 O O . ARG A 1 313 ? 7.611 -2.815 -26.463 1.00 97.94 313 ARG A O 1
ATOM 2606 N N . VAL A 1 314 ? 5.745 -1.565 -26.594 1.00 98.31 314 VAL A N 1
ATOM 2607 C CA . VAL A 1 314 ? 4.994 -2.189 -25.500 1.00 98.31 314 VAL A CA 1
ATOM 2608 C C . VAL A 1 314 ? 3.727 -2.793 -26.080 1.00 98.31 314 VAL A C 1
ATOM 2610 O O . VAL A 1 314 ? 3.049 -2.165 -26.887 1.00 98.31 314 VAL A O 1
ATOM 2613 N N . LYS A 1 315 ? 3.404 -4.021 -25.679 1.00 98.06 315 LYS A N 1
ATOM 2614 C CA . LYS A 1 315 ? 2.207 -4.724 -26.140 1.00 98.06 315 LYS A CA 1
ATOM 2615 C C . LYS A 1 315 ? 1.459 -5.315 -24.964 1.00 98.06 315 LYS A C 1
ATOM 2617 O O . LYS A 1 315 ? 2.074 -5.935 -24.097 1.00 98.06 315 LYS A O 1
ATOM 2622 N N . LEU A 1 316 ? 0.141 -5.174 -24.984 1.00 97.50 316 LEU A N 1
ATOM 2623 C CA . LEU A 1 316 ? -0.753 -5.847 -24.054 1.00 97.50 316 LEU A CA 1
ATOM 2624 C C . LEU A 1 316 ? -1.345 -7.076 -24.732 1.00 97.50 316 LEU A C 1
ATOM 2626 O O . LEU A 1 316 ? -1.780 -7.016 -25.882 1.00 97.50 316 LEU A O 1
ATOM 2630 N N . PHE A 1 317 ? -1.370 -8.191 -24.013 1.00 94.75 317 PHE A N 1
ATOM 2631 C CA . PHE A 1 317 ? -1.895 -9.457 -24.507 1.00 94.75 317 PHE A CA 1
ATOM 2632 C C . PHE A 1 317 ? -2.982 -9.978 -23.580 1.00 94.75 317 PHE A C 1
ATOM 2634 O O . PHE A 1 317 ? -2.916 -9.824 -22.361 1.00 94.75 317 PHE A O 1
ATOM 2641 N N . ARG A 1 318 ? -3.974 -10.628 -24.182 1.00 91.62 318 ARG A N 1
ATOM 2642 C CA . ARG A 1 318 ? -4.986 -11.408 -23.480 1.00 91.62 318 ARG A CA 1
ATOM 2643 C C . ARG A 1 318 ? -4.441 -12.797 -23.133 1.00 91.62 318 ARG A C 1
ATOM 2645 O O . ARG A 1 318 ? -3.411 -13.222 -23.652 1.00 91.62 318 ARG A O 1
ATOM 2652 N N . ASN A 1 319 ? -5.163 -13.527 -22.284 1.00 87.56 319 ASN A N 1
ATOM 2653 C CA . ASN A 1 319 ? -4.832 -14.899 -21.888 1.00 87.56 319 ASN A CA 1
ATOM 2654 C C . ASN A 1 319 ? -4.735 -15.908 -23.055 1.00 87.56 319 ASN A C 1
ATOM 2656 O O . ASN A 1 319 ? -4.086 -16.936 -22.904 1.00 87.56 319 ASN A O 1
ATOM 2660 N N . ASP A 1 320 ? -5.337 -15.622 -24.210 1.00 91.25 320 ASP A N 1
ATOM 2661 C CA . ASP A 1 320 ? -5.259 -16.429 -25.433 1.00 91.25 320 ASP A CA 1
ATOM 2662 C C . ASP A 1 320 ? -4.156 -15.955 -26.398 1.00 91.25 320 ASP A C 1
ATOM 2664 O O . ASP A 1 320 ? -4.171 -16.290 -27.581 1.00 91.25 320 ASP A O 1
ATOM 2668 N N . ASN A 1 321 ? -3.206 -15.154 -25.902 1.00 89.06 321 ASN A N 1
ATOM 2669 C CA . ASN A 1 321 ? -2.111 -14.539 -26.655 1.00 89.06 321 ASN A CA 1
ATOM 2670 C C . ASN A 1 321 ? -2.557 -13.596 -27.784 1.00 89.06 321 ASN A C 1
ATOM 2672 O O . ASN A 1 321 ? -1.737 -13.187 -28.612 1.00 89.06 321 ASN A O 1
ATOM 2676 N N . LYS A 1 322 ? -3.831 -13.186 -27.818 1.00 94.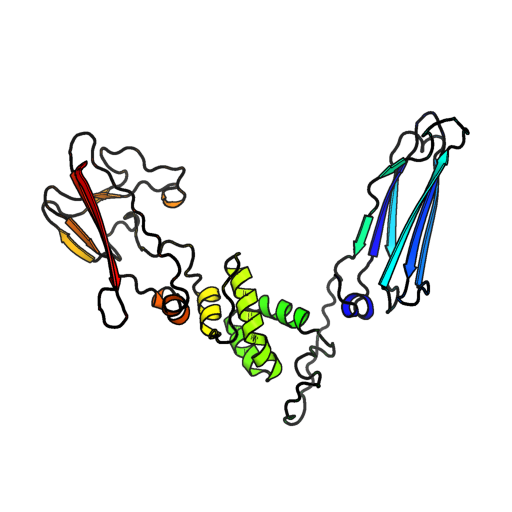19 322 LYS A N 1
ATOM 2677 C CA . LYS A 1 322 ? -4.271 -12.132 -28.730 1.00 94.19 322 LYS A CA 1
ATOM 2678 C C . LYS A 1 322 ? -3.810 -10.773 -28.207 1.00 94.19 322 LYS A C 1
ATOM 2680 O O . LYS A 1 322 ? -4.059 -10.428 -27.052 1.00 94.19 322 LYS A O 1
ATOM 2685 N N . MET A 1 323 ? -3.161 -9.995 -29.069 1.00 97.06 323 MET A N 1
ATOM 2686 C CA . MET A 1 323 ? -2.787 -8.617 -28.755 1.00 97.06 323 MET A CA 1
ATOM 2687 C C . MET A 1 323 ? -4.048 -7.765 -28.561 1.00 97.06 323 MET A C 1
ATOM 2689 O O . MET A 1 323 ? -4.967 -7.816 -29.382 1.00 97.06 323 MET A O 1
ATOM 2693 N N . ILE A 1 324 ? -4.083 -7.021 -27.459 1.00 95.88 324 ILE A N 1
ATOM 2694 C CA . ILE A 1 324 ? -5.161 -6.100 -27.086 1.00 95.88 324 ILE A CA 1
ATOM 2695 C C . ILE A 1 324 ? -4.803 -4.688 -27.538 1.00 95.88 324 ILE A C 1
ATOM 2697 O O . ILE A 1 324 ? -5.635 -4.015 -28.136 1.00 95.88 324 ILE A O 1
ATOM 2701 N N . ASP A 1 325 ? -3.570 -4.269 -27.261 1.00 96.62 325 ASP A N 1
ATOM 2702 C CA . ASP A 1 325 ? -3.101 -2.914 -27.524 1.00 96.62 325 ASP A CA 1
ATOM 2703 C C . ASP A 1 325 ? -1.587 -2.894 -27.775 1.00 96.62 325 ASP A C 1
ATOM 2705 O O . ASP A 1 325 ? -0.859 -3.811 -27.369 1.00 96.62 325 ASP A O 1
ATOM 2709 N N . GLU A 1 326 ? -1.123 -1.848 -28.450 1.00 97.88 326 GLU A N 1
ATOM 2710 C CA . GLU A 1 326 ? 0.278 -1.605 -28.755 1.00 97.88 326 GLU A CA 1
ATOM 2711 C C . GLU A 1 326 ? 0.623 -0.119 -28.624 1.00 97.88 326 GLU A C 1
ATOM 2713 O O . GLU A 1 326 ? 0.058 0.735 -29.304 1.00 97.88 326 GLU A O 1
ATOM 2718 N N . PHE A 1 327 ? 1.659 0.161 -27.837 1.00 97.88 327 PHE A N 1
ATOM 2719 C CA . PHE A 1 327 ? 2.329 1.452 -27.811 1.00 97.88 327 PHE A CA 1
ATOM 2720 C C . PHE A 1 327 ? 3.698 1.333 -28.486 1.00 97.88 327 PHE A C 1
ATOM 2722 O O . PHE A 1 327 ? 4.532 0.509 -28.099 1.00 97.88 327 PHE A O 1
ATOM 2729 N N . LEU A 1 328 ? 3.930 2.161 -29.504 1.00 97.88 328 LEU A N 1
ATOM 2730 C CA . LEU A 1 328 ? 5.188 2.232 -30.238 1.00 97.88 328 LEU A CA 1
ATOM 2731 C C . LEU A 1 328 ? 5.704 3.668 -30.223 1.00 97.88 328 LEU A C 1
ATOM 2733 O O . LEU A 1 328 ? 5.088 4.565 -30.793 1.00 97.88 328 LEU A O 1
ATOM 2737 N N . PHE A 1 329 ? 6.875 3.850 -29.630 1.00 98.00 329 PHE A N 1
ATOM 2738 C CA . PHE A 1 329 ? 7.601 5.108 -29.610 1.00 98.00 329 PHE A CA 1
ATOM 2739 C C . PHE A 1 329 ? 8.920 4.959 -30.368 1.00 98.00 329 PHE A C 1
ATOM 2741 O O . PHE A 1 329 ? 9.598 3.932 -30.265 1.00 98.00 329 PHE A O 1
ATOM 2748 N N . ARG A 1 330 ? 9.275 5.979 -31.149 1.00 97.75 330 ARG A N 1
ATOM 2749 C CA . ARG A 1 330 ? 10.516 6.045 -31.923 1.00 97.75 330 ARG A CA 1
ATOM 2750 C C . ARG A 1 330 ? 11.086 7.441 -31.837 1.00 97.75 330 ARG A C 1
ATOM 2752 O O . ARG A 1 330 ? 10.330 8.404 -31.916 1.00 97.75 330 ARG A O 1
ATOM 2759 N N . ASP A 1 331 ? 12.404 7.510 -31.771 1.00 97.62 331 ASP A N 1
ATOM 2760 C CA . ASP A 1 331 ? 13.123 8.772 -31.762 1.00 97.62 331 ASP A CA 1
ATOM 2761 C C . ASP A 1 331 ? 14.450 8.664 -32.520 1.00 97.62 331 ASP A C 1
ATOM 2763 O O . ASP A 1 331 ? 15.017 7.573 -32.671 1.00 97.62 331 ASP A O 1
ATOM 2767 N N . VAL A 1 332 ? 14.929 9.801 -33.013 1.00 95.00 332 VAL A N 1
ATOM 2768 C CA . VAL A 1 332 ? 16.248 9.955 -33.626 1.00 95.00 332 VAL A CA 1
ATOM 2769 C C . VAL A 1 332 ? 16.976 11.032 -32.835 1.00 95.00 332 VAL A C 1
ATOM 2771 O O . VAL A 1 332 ? 16.577 12.192 -32.873 1.00 95.00 332 VAL A O 1
ATOM 2774 N N . LEU A 1 333 ? 18.010 10.608 -32.116 1.00 90.94 333 LEU A N 1
ATOM 2775 C CA . LEU A 1 333 ? 18.806 11.421 -31.205 1.00 90.94 333 LEU A CA 1
ATOM 2776 C C . LEU A 1 333 ? 20.062 11.969 -31.877 1.00 90.94 333 LEU A C 1
ATOM 2778 O O . LEU A 1 333 ? 20.675 11.203 -32.667 1.00 90.94 333 LEU A O 1
#

Foldseek 3Di:
DDDLCCCAPLVFKKKWKKKKAFAPVWKKKKKKKKWWAAPVRDTQDIDIDIDTQDDPRHPDIDMDMDIDGPSHHGTDDMDIDMDMDIPVPDPDDGIMDMDDTDIDGDDRPDDDDDADDDDDDDDDDDDPPDQVPQADSNDGHDLVRVLVVLLPDDLVVLVVQLVPDVVSVVSSLVSLLVNLCVQLVHHDDDDPPDPSLQSSLCNPLVLPPDDQQPCQFCPVQDCPQKDWPDADDPGKGKDVQDPQDPADDCVDPVCPVHRIHIDHDPDDTDIDHDGDSVVSRRDVCCCVPVVDDDDDDDDDDDHPVDKDKDKDKDWDADPVRDTDDIDIDIDID

pLDDT: mean 90.9, std 10.84, range [36.0, 98.5]